Protein AF-A0A8J2KN50-F1 (afdb_monomer)

Structure (mmCIF, N/CA/C/O backbone):
data_AF-A0A8J2KN50-F1
#
_entry.id   AF-A0A8J2KN50-F1
#
loop_
_atom_site.group_PDB
_atom_site.id
_atom_site.type_symbol
_atom_site.label_atom_id
_atom_site.label_alt_id
_atom_site.label_comp_id
_atom_site.label_asym_id
_atom_site.label_entity_id
_atom_site.label_seq_id
_atom_site.pdbx_PDB_ins_code
_atom_site.Cartn_x
_atom_site.Cartn_y
_atom_site.Cartn_z
_atom_site.occupancy
_atom_site.B_iso_or_equiv
_atom_site.auth_seq_id
_atom_site.auth_comp_id
_atom_site.auth_asym_id
_atom_site.auth_atom_id
_atom_site.pdbx_PDB_model_num
ATOM 1 N N . MET A 1 1 ? 14.115 12.300 -10.095 1.00 65.38 1 MET A N 1
ATOM 2 C CA . MET A 1 1 ? 12.754 12.776 -9.766 1.00 65.38 1 MET A CA 1
ATOM 3 C C . MET A 1 1 ? 12.102 11.826 -8.767 1.00 65.38 1 MET A C 1
ATOM 5 O O . MET A 1 1 ? 11.888 12.251 -7.648 1.00 65.38 1 MET A O 1
ATOM 9 N N . TYR A 1 2 ? 11.943 10.537 -9.087 1.00 76.50 2 TYR A N 1
ATOM 10 C CA . TYR A 1 2 ? 11.343 9.537 -8.182 1.00 76.50 2 TYR A CA 1
ATOM 11 C C . TYR A 1 2 ? 12.068 9.330 -6.839 1.00 76.50 2 TYR A C 1
ATOM 13 O O . TYR A 1 2 ? 11.432 9.264 -5.795 1.00 76.50 2 TYR A O 1
ATOM 21 N N . THR A 1 3 ? 13.404 9.323 -6.823 1.00 83.44 3 THR A N 1
ATOM 22 C CA . THR A 1 3 ? 14.177 9.209 -5.568 1.00 83.44 3 THR A CA 1
ATOM 23 C C . THR A 1 3 ? 13.948 10.385 -4.617 1.00 83.44 3 THR A C 1
ATOM 25 O O . THR A 1 3 ? 13.991 10.223 -3.404 1.00 83.44 3 THR A O 1
ATOM 28 N N . GLN A 1 4 ? 13.671 11.572 -5.161 1.00 86.81 4 GLN A N 1
ATOM 29 C CA . GLN A 1 4 ? 13.377 12.762 -4.369 1.00 86.81 4 GLN A CA 1
ATOM 30 C C . GLN A 1 4 ? 11.976 12.692 -3.756 1.00 86.81 4 GLN A C 1
ATOM 32 O O . 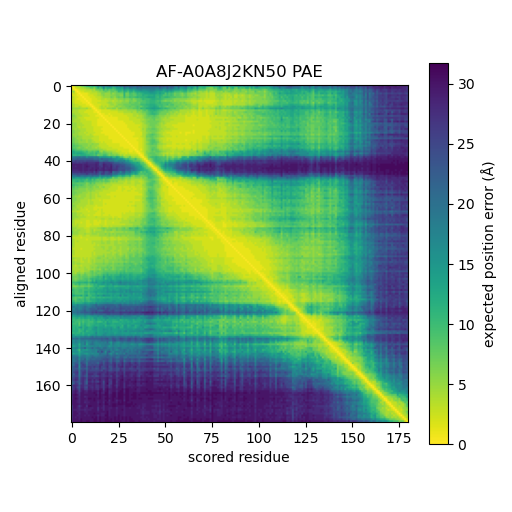GLN A 1 4 ? 11.783 13.157 -2.640 1.00 86.81 4 GLN A O 1
ATOM 37 N N . GLU A 1 5 ? 11.011 12.095 -4.455 1.00 90.12 5 GLU A N 1
ATOM 38 C CA . GLU A 1 5 ? 9.672 11.863 -3.909 1.00 90.12 5 GLU A CA 1
ATOM 39 C C . GLU A 1 5 ? 9.729 10.894 -2.725 1.00 90.12 5 GLU A C 1
ATOM 41 O O . GLU A 1 5 ? 9.177 11.205 -1.674 1.00 90.12 5 GLU A O 1
ATOM 46 N N . MET A 1 6 ? 10.480 9.793 -2.842 1.00 86.81 6 MET A N 1
ATOM 47 C CA . MET A 1 6 ? 10.673 8.838 -1.742 1.00 86.81 6 MET A CA 1
ATOM 48 C C . MET A 1 6 ? 11.309 9.497 -0.508 1.00 86.81 6 MET A C 1
ATOM 50 O O . MET A 1 6 ? 10.799 9.355 0.599 1.00 86.81 6 MET A O 1
ATOM 54 N N . LEU A 1 7 ? 12.369 10.292 -0.704 1.00 89.62 7 LEU A N 1
ATOM 55 C CA . LEU A 1 7 ? 13.009 11.042 0.383 1.00 89.62 7 LEU A CA 1
ATOM 56 C C . LEU A 1 7 ? 12.069 12.068 1.023 1.00 89.62 7 LEU A C 1
ATOM 58 O O . LEU A 1 7 ? 12.140 12.296 2.225 1.00 89.62 7 LEU A O 1
ATOM 62 N N . ASN A 1 8 ? 11.185 12.694 0.244 1.00 91.56 8 ASN A N 1
ATOM 63 C CA . ASN A 1 8 ? 10.210 13.636 0.789 1.00 91.56 8 ASN A CA 1
ATOM 64 C C . ASN A 1 8 ? 9.170 12.936 1.677 1.00 91.56 8 ASN A C 1
ATOM 66 O O . ASN A 1 8 ? 8.764 13.526 2.677 1.00 91.56 8 ASN A O 1
ATOM 70 N N . TYR A 1 9 ? 8.752 11.713 1.329 1.00 89.69 9 TYR A N 1
ATOM 71 C CA . TYR A 1 9 ? 7.831 10.918 2.149 1.00 89.69 9 TYR A CA 1
ATOM 72 C C . TYR A 1 9 ? 8.467 10.463 3.468 1.00 89.69 9 TYR A C 1
ATOM 74 O O . TYR A 1 9 ? 7.802 10.526 4.495 1.00 89.69 9 TYR A O 1
ATOM 82 N N . ASP A 1 10 ? 9.748 10.090 3.457 1.00 91.06 10 ASP A N 1
ATOM 83 C CA . ASP A 1 10 ? 10.496 9.744 4.676 1.00 91.06 10 ASP A CA 1
ATOM 84 C C . ASP A 1 10 ? 10.787 10.981 5.554 1.00 91.06 10 ASP A C 1
ATOM 86 O O . ASP A 1 10 ? 10.659 10.962 6.780 1.00 91.06 10 ASP A O 1
ATOM 90 N N . TRP A 1 11 ? 11.118 12.113 4.920 1.00 92.44 11 TRP A N 1
ATOM 91 C CA . TRP A 1 11 ? 11.441 13.361 5.614 1.00 92.44 11 TRP A CA 1
ATOM 92 C C . TRP A 1 11 ? 10.217 14.040 6.245 1.00 92.44 11 TRP A C 1
ATOM 94 O O . TRP A 1 11 ? 10.298 14.563 7.360 1.00 92.44 11 TRP A O 1
ATOM 104 N N . VAL A 1 12 ? 9.081 14.074 5.538 1.00 92.12 12 VAL A N 1
ATOM 105 C CA . VAL A 1 12 ? 7.838 14.702 6.013 1.00 92.12 12 VAL A CA 1
ATOM 106 C C . VAL A 1 12 ? 6.800 13.633 6.324 1.00 92.12 12 VAL A C 1
ATOM 108 O O . VAL A 1 12 ? 5.897 13.358 5.537 1.00 92.12 12 VAL A O 1
ATOM 111 N N . ASN A 1 13 ? 6.902 13.084 7.530 1.00 88.31 13 ASN A N 1
ATOM 112 C CA . ASN A 1 13 ? 5.923 12.141 8.058 1.00 88.31 13 ASN A CA 1
ATOM 113 C C . ASN A 1 13 ? 4.580 12.810 8.391 1.00 88.31 13 ASN A C 1
ATOM 115 O O . ASN A 1 13 ? 4.483 14.028 8.590 1.00 88.31 13 ASN A O 1
ATOM 119 N N . VAL A 1 14 ? 3.536 11.985 8.523 1.00 91.69 14 VAL A N 1
ATOM 120 C CA . VAL A 1 14 ? 2.234 12.420 9.045 1.00 91.69 14 VAL A CA 1
ATOM 121 C C . VAL A 1 14 ? 2.446 13.109 10.402 1.00 91.69 14 VAL A C 1
ATOM 123 O O . VAL A 1 14 ? 3.105 12.536 11.274 1.00 91.69 14 VAL A O 1
ATOM 126 N N . PRO A 1 15 ? 1.895 14.321 10.624 1.00 95.00 15 PRO A N 1
ATOM 127 C CA . PRO A 1 15 ? 2.062 15.020 11.889 1.00 95.00 15 PRO A CA 1
ATOM 128 C C . PRO A 1 15 ? 1.667 14.141 13.076 1.00 95.00 15 PRO A C 1
ATOM 130 O O . PRO A 1 15 ? 0.549 13.630 13.133 1.00 95.00 15 PRO A O 1
ATOM 133 N N . LEU A 1 16 ? 2.563 14.025 14.058 1.00 93.62 16 LEU A N 1
ATOM 134 C CA . LEU A 1 16 ? 2.387 13.147 15.220 1.00 93.62 16 LEU A CA 1
ATOM 135 C C . LEU A 1 16 ? 1.074 13.407 15.975 1.00 93.62 16 LEU A C 1
ATOM 137 O O . LEU A 1 16 ? 0.437 12.490 16.479 1.00 93.62 16 LEU A O 1
ATOM 141 N N . VAL A 1 17 ? 0.629 14.662 16.024 1.00 97.00 17 VAL A N 1
ATOM 142 C CA . VAL A 1 17 ? -0.642 15.016 16.666 1.00 97.00 17 VAL A CA 1
ATOM 143 C C . VAL A 1 17 ? -1.844 14.343 15.993 1.00 97.00 17 VAL A C 1
ATOM 145 O O . VAL A 1 17 ? -2.808 14.005 16.671 1.00 97.00 17 VAL A O 1
ATOM 148 N N . TYR A 1 18 ? -1.808 14.096 14.681 1.00 96.00 18 TYR A N 1
ATOM 149 C CA . TYR A 1 18 ? -2.913 13.444 13.975 1.00 96.00 18 TYR A CA 1
ATOM 150 C C . TYR A 1 18 ? -3.014 11.965 14.331 1.00 96.00 18 TYR A C 1
ATOM 152 O O . TYR A 1 18 ? -4.102 11.497 14.665 1.00 96.00 18 TYR A O 1
ATOM 160 N N . THR A 1 19 ? -1.893 11.244 14.355 1.00 95.06 19 THR A N 1
ATOM 161 C CA . THR A 1 19 ? -1.885 9.834 14.773 1.00 95.06 19 THR A CA 1
ATOM 162 C C . THR A 1 19 ? -2.265 9.695 16.250 1.00 95.06 19 THR A C 1
ATOM 164 O O . THR A 1 19 ? -3.031 8.804 16.620 1.00 95.06 19 THR A O 1
ATOM 167 N N . GLN A 1 20 ? -1.841 10.635 17.099 1.00 96.56 20 GLN A N 1
ATOM 168 C CA . GLN A 1 20 ? -2.225 10.675 18.513 1.00 96.56 20 GLN A CA 1
ATOM 169 C C . GLN A 1 20 ? -3.719 10.942 18.729 1.00 96.56 20 GLN A C 1
ATOM 171 O O . GLN A 1 20 ? -4.350 10.272 19.542 1.00 96.56 20 GLN A O 1
ATOM 176 N N . VAL A 1 21 ? -4.312 11.903 18.014 1.00 97.31 21 VAL A N 1
ATOM 177 C CA . VAL A 1 21 ? -5.741 12.225 18.170 1.00 97.31 21 VAL A CA 1
ATOM 178 C C . VAL A 1 21 ? -6.612 11.046 17.746 1.00 97.31 21 VAL A C 1
ATOM 180 O O . VAL A 1 21 ? -7.573 10.715 18.441 1.00 97.31 21 VAL A O 1
ATOM 183 N N . VAL A 1 22 ? -6.264 10.386 16.640 1.00 96.31 22 VAL A N 1
ATOM 184 C CA . VAL A 1 22 ? -7.023 9.235 16.135 1.00 96.31 22 VAL A CA 1
ATOM 185 C C . VAL A 1 22 ? -6.911 8.043 17.088 1.00 96.31 22 VAL A C 1
ATOM 187 O O . VAL A 1 22 ? -7.935 7.463 17.453 1.00 96.31 22 VAL A O 1
ATOM 190 N N . THR A 1 23 ? -5.704 7.714 17.558 1.00 95.81 23 THR A N 1
ATOM 191 C CA . THR A 1 23 ? -5.513 6.624 18.532 1.00 95.81 23 THR A CA 1
ATOM 192 C C . THR A 1 23 ? -6.251 6.916 19.837 1.00 95.81 23 THR A C 1
ATOM 194 O O . THR A 1 23 ? -7.023 6.079 20.302 1.00 95.81 23 THR A O 1
ATOM 197 N N . LEU A 1 24 ? -6.129 8.127 20.387 1.00 96.94 24 LEU A N 1
ATOM 198 C CA . LEU A 1 24 ? -6.849 8.520 21.599 1.00 96.94 24 LEU A CA 1
ATOM 199 C C . LEU A 1 24 ? -8.371 8.392 21.425 1.00 96.94 24 LEU A C 1
ATOM 201 O O . LEU A 1 24 ? -9.039 7.868 22.313 1.00 96.94 24 LEU A O 1
ATOM 205 N N . ALA A 1 25 ? -8.925 8.837 20.295 1.00 97.06 25 ALA A N 1
ATOM 206 C CA . ALA A 1 25 ? -10.362 8.765 20.037 1.00 97.06 25 ALA A CA 1
ATOM 207 C C . ALA A 1 25 ? -10.879 7.317 20.033 1.00 97.06 25 ALA A C 1
ATOM 209 O O . ALA A 1 25 ? -11.869 7.018 20.706 1.00 97.06 25 ALA A O 1
ATOM 210 N N . VAL A 1 26 ? -10.185 6.410 19.335 1.00 96.44 26 VAL A N 1
ATOM 211 C CA . VAL A 1 26 ? -10.545 4.983 19.293 1.00 96.44 26 VAL A CA 1
ATOM 212 C C . VAL A 1 26 ? -10.427 4.360 20.687 1.00 96.44 26 VAL A C 1
ATOM 214 O O . VAL A 1 26 ? -11.346 3.684 21.149 1.00 96.44 26 VAL A O 1
ATOM 217 N N . TYR A 1 27 ? -9.345 4.644 21.412 1.00 96.19 27 TYR A N 1
ATOM 218 C CA . TYR A 1 27 ? -9.106 4.066 22.737 1.00 96.19 27 TYR A CA 1
ATOM 219 C C . TYR A 1 27 ? -10.122 4.565 23.770 1.00 96.19 27 TYR A C 1
ATOM 221 O O . TYR A 1 27 ? -10.643 3.769 24.551 1.00 96.19 27 TYR A O 1
ATOM 229 N N . MET A 1 28 ? -10.460 5.856 23.756 1.00 96.62 28 MET A N 1
ATOM 230 C CA . MET A 1 28 ? -11.469 6.430 24.652 1.00 96.62 28 MET A CA 1
ATOM 231 C C . MET A 1 28 ? -12.876 5.913 24.339 1.00 96.62 28 MET A C 1
ATOM 233 O O . MET A 1 28 ? -13.642 5.646 25.270 1.00 96.62 28 MET A O 1
ATOM 237 N N . TYR A 1 29 ? -13.208 5.710 23.058 1.00 95.31 29 TYR A N 1
ATOM 238 C CA . TYR A 1 29 ? -14.460 5.060 22.665 1.00 95.31 29 TYR A CA 1
ATOM 239 C C . TYR A 1 29 ? -14.566 3.674 23.307 1.00 95.31 29 TYR A C 1
ATOM 241 O O . TYR A 1 29 ? -15.532 3.402 24.023 1.00 95.31 29 TYR A O 1
ATOM 249 N N . PHE A 1 30 ? -13.544 2.831 23.150 1.00 94.81 30 PHE A N 1
ATOM 250 C CA . PHE A 1 30 ? -13.571 1.480 23.709 1.00 94.81 30 PHE A CA 1
ATOM 251 C C . PHE A 1 30 ? -13.457 1.433 25.230 1.00 94.81 30 PHE A C 1
ATOM 253 O O . PHE A 1 30 ? -14.096 0.582 25.843 1.00 94.81 30 PHE A O 1
ATOM 260 N N . LEU A 1 31 ? -12.746 2.373 25.857 1.00 94.25 31 LEU A N 1
ATOM 261 C CA . LEU A 1 31 ? -12.741 2.522 27.313 1.00 94.25 31 LEU A CA 1
ATOM 262 C C . LEU A 1 31 ? -14.160 2.782 27.841 1.00 94.25 31 LEU A C 1
ATOM 264 O O . LEU A 1 31 ? -14.596 2.146 28.799 1.00 94.25 31 LEU A O 1
ATOM 268 N N . SER A 1 32 ? -14.899 3.684 27.188 1.00 93.25 32 SER A N 1
ATOM 269 C CA . SER A 1 32 ? -16.288 3.972 27.553 1.00 93.25 32 SER A CA 1
ATOM 270 C C . SER A 1 32 ? -17.224 2.795 27.255 1.00 93.25 32 SER A C 1
ATOM 272 O O . SER A 1 32 ? -18.085 2.474 28.073 1.00 93.25 32 SER A O 1
ATOM 274 N N . ALA A 1 33 ? -17.022 2.099 26.131 1.00 90.38 33 ALA A N 1
ATOM 275 C CA . ALA A 1 33 ? -17.821 0.944 25.737 1.00 90.38 33 ALA A CA 1
ATOM 276 C C . ALA A 1 33 ? -17.611 -0.254 26.675 1.00 90.38 33 ALA A C 1
ATOM 278 O O . ALA A 1 33 ? -18.570 -0.963 26.967 1.00 90.38 33 ALA A O 1
ATOM 279 N N . LEU A 1 34 ? -16.394 -0.451 27.190 1.00 89.25 34 LEU A N 1
ATOM 280 C CA . LEU A 1 34 ? -16.067 -1.531 28.123 1.00 89.25 34 LEU A CA 1
ATOM 281 C C . LEU A 1 34 ? -16.856 -1.410 29.434 1.00 89.25 34 LEU A C 1
ATOM 283 O O . LEU A 1 34 ? -17.289 -2.420 29.980 1.00 89.25 34 LEU A O 1
ATOM 287 N N . ILE A 1 35 ? -17.094 -0.181 29.898 1.00 88.69 35 ILE A N 1
ATOM 288 C CA . ILE A 1 35 ? -17.899 0.094 31.097 1.00 88.69 35 ILE A CA 1
ATOM 289 C C . ILE A 1 35 ? -19.396 0.130 30.750 1.00 88.69 35 ILE A C 1
ATOM 291 O O . ILE A 1 35 ? -20.218 -0.454 31.450 1.00 88.69 35 ILE A O 1
ATOM 295 N N . GLY A 1 36 ? -19.765 0.822 29.669 1.00 85.62 36 GLY A N 1
ATOM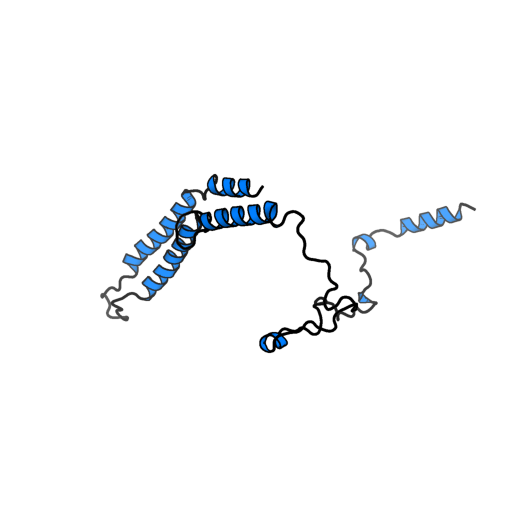 296 C CA . GLY A 1 36 ? -21.160 1.119 29.333 1.00 85.62 36 GLY A CA 1
ATOM 297 C C . GLY A 1 36 ? -21.932 -0.029 28.683 1.00 85.62 36 GLY A C 1
ATOM 298 O O . GLY A 1 36 ? -23.154 -0.070 28.794 1.00 85.62 36 GLY A O 1
ATOM 299 N N . LYS A 1 37 ? -21.245 -0.964 28.016 1.00 83.56 37 LYS A N 1
ATOM 300 C CA . LYS A 1 37 ? -21.867 -2.126 27.353 1.00 83.56 37 LYS A CA 1
ATOM 301 C C . LYS A 1 37 ? -21.794 -3.402 28.195 1.00 83.56 37 LYS A C 1
ATOM 303 O O . LYS A 1 37 ? -22.034 -4.490 27.676 1.00 83.56 37 LYS A O 1
ATOM 308 N N . GLN A 1 38 ? -21.470 -3.285 29.484 1.00 81.50 38 GLN A N 1
ATOM 309 C CA . GLN A 1 38 ? -21.549 -4.411 30.406 1.00 81.50 38 GLN A CA 1
ATOM 310 C C . GLN A 1 38 ? -23.020 -4.766 30.667 1.00 81.50 38 GLN A C 1
ATOM 312 O O . GLN A 1 38 ? -23.801 -3.937 31.136 1.00 81.50 38 GLN A O 1
ATOM 317 N N . LEU A 1 39 ? -23.394 -6.017 30.387 1.00 68.88 39 LEU A N 1
ATOM 318 C CA . LEU A 1 39 ? -24.720 -6.542 30.707 1.00 68.88 39 LEU A CA 1
ATOM 319 C C . LEU A 1 39 ? -24.873 -6.582 32.233 1.00 68.88 39 LEU A C 1
ATOM 321 O O . LEU A 1 39 ? -24.165 -7.305 32.933 1.00 68.88 39 LEU A O 1
ATOM 325 N N . THR A 1 40 ? -25.746 -5.731 32.767 1.00 66.50 40 THR A N 1
ATOM 326 C CA . THR A 1 40 ? -26.012 -5.640 34.205 1.00 66.50 40 THR A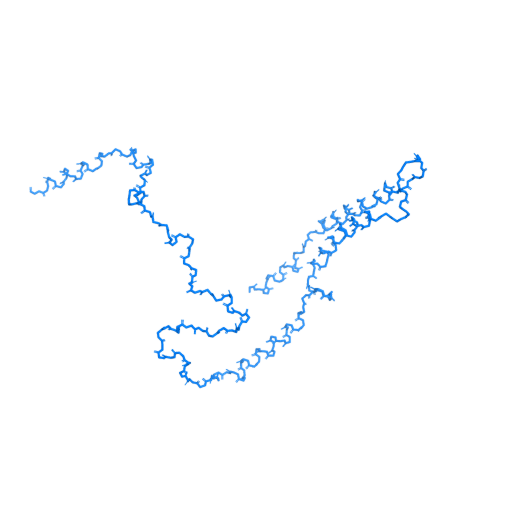 CA 1
ATOM 327 C C . THR A 1 40 ? -27.261 -6.445 34.547 1.00 66.50 40 THR A C 1
ATOM 329 O O . THR A 1 40 ? -28.318 -6.254 33.960 1.00 66.50 40 THR A O 1
ATOM 332 N N . LEU A 1 41 ? -27.163 -7.314 35.558 1.00 61.09 41 LEU A N 1
ATOM 333 C CA . LEU A 1 41 ? -28.250 -8.196 36.023 1.00 61.09 41 LEU A CA 1
ATOM 334 C C . LEU A 1 41 ? -29.423 -7.450 36.701 1.00 61.09 41 LEU A C 1
ATOM 336 O O . LEU A 1 41 ? -30.350 -8.068 37.230 1.00 61.09 41 LEU A O 1
ATOM 340 N N . VAL A 1 42 ? -29.392 -6.117 36.728 1.00 60.28 42 VAL A N 1
ATOM 341 C CA . VAL A 1 42 ? -30.357 -5.283 37.448 1.00 60.28 42 VAL A CA 1
ATOM 342 C C . VAL A 1 42 ? -31.517 -4.945 36.516 1.00 60.28 42 VAL A C 1
ATOM 344 O O . VAL A 1 42 ? -31.523 -3.899 35.877 1.00 60.28 42 VAL A O 1
ATOM 347 N N . GLY A 1 43 ? -32.521 -5.824 36.451 1.00 60.28 43 GLY A N 1
ATOM 348 C CA . GLY A 1 43 ? -33.817 -5.442 35.872 1.00 60.28 43 GLY A CA 1
ATOM 349 C C . GLY A 1 43 ? -34.588 -6.479 35.065 1.00 60.28 43 GLY A C 1
ATOM 350 O O . GLY A 1 43 ? -35.587 -6.104 34.461 1.00 60.28 43 GLY A O 1
ATOM 351 N N . GLY A 1 44 ? -34.194 -7.758 35.057 1.00 56.06 44 GLY A N 1
ATOM 352 C CA . GLY A 1 44 ? -35.062 -8.866 34.620 1.00 56.06 44 GLY A CA 1
ATOM 353 C C . GLY A 1 44 ? -35.601 -8.794 33.184 1.00 56.06 44 GLY A C 1
ATOM 354 O O . GLY A 1 44 ? -36.555 -9.502 32.859 1.00 56.06 44 GLY A O 1
ATOM 355 N N . LYS A 1 45 ? -35.024 -7.957 32.322 1.00 57.84 45 LYS A N 1
ATOM 356 C CA . LYS A 1 45 ? -35.364 -7.889 30.906 1.00 57.84 45 LYS A CA 1
ATOM 357 C C . LYS A 1 45 ? -34.095 -7.826 30.076 1.00 57.84 45 LYS A C 1
ATOM 359 O O . LYS A 1 45 ? -33.257 -6.961 30.286 1.00 57.84 45 LYS A O 1
ATOM 364 N N . GLU A 1 46 ? -34.093 -8.724 29.098 1.00 57.59 46 GLU A N 1
ATOM 365 C CA . GLU A 1 46 ? -33.203 -8.834 27.946 1.00 57.59 46 GLU A CA 1
ATOM 366 C C . GLU A 1 46 ? -32.013 -9.785 28.103 1.00 57.59 46 GLU A C 1
ATOM 368 O O . GLU A 1 46 ? -31.475 -10.015 29.179 1.00 57.59 46 GLU A O 1
ATOM 373 N N . VAL A 1 47 ? -31.750 -10.468 26.990 1.00 5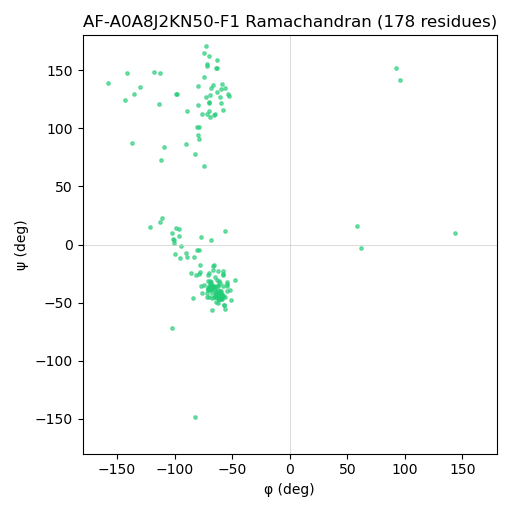9.69 47 VAL A N 1
ATOM 374 C CA . VAL A 1 47 ? -30.947 -11.680 26.852 1.00 59.69 47 VAL A CA 1
ATOM 375 C C . VAL A 1 47 ? -29.528 -11.439 27.360 1.00 59.69 47 VAL A C 1
ATOM 377 O O . VAL A 1 47 ? -28.788 -10.643 26.787 1.00 59.69 47 VAL A O 1
ATOM 380 N N . ASP A 1 48 ? -29.146 -12.150 28.419 1.00 62.56 48 ASP A N 1
ATOM 381 C CA . ASP A 1 48 ? -27.799 -12.083 28.979 1.00 62.56 48 ASP A CA 1
ATOM 382 C C . ASP A 1 48 ? -26.842 -12.923 28.121 1.00 62.56 48 ASP A C 1
ATOM 384 O O . ASP A 1 48 ? -26.704 -14.140 28.281 1.00 62.56 48 ASP A O 1
ATOM 388 N N . PHE A 1 49 ? -26.229 -12.282 27.127 1.00 66.25 49 PHE A N 1
ATOM 389 C CA . PHE A 1 49 ? -25.140 -12.882 26.372 1.00 66.25 49 PHE A CA 1
ATOM 390 C C . PHE A 1 49 ? -23.856 -12.788 27.193 1.00 66.25 49 PHE A C 1
ATOM 392 O O . PHE A 1 49 ? -23.185 -11.762 27.179 1.00 66.25 49 PHE A O 1
ATOM 399 N N . TYR A 1 50 ? -23.458 -13.893 27.831 1.00 75.81 50 TYR A N 1
ATOM 400 C CA . TYR A 1 50 ? -22.176 -13.993 28.547 1.00 75.81 50 TYR A CA 1
ATOM 401 C C . TYR A 1 50 ? -20.981 -13.461 27.725 1.00 75.81 50 TYR A C 1
ATOM 403 O O . TYR A 1 50 ? -20.029 -12.918 28.279 1.00 75.81 50 TYR A O 1
ATOM 411 N N . PHE A 1 51 ? -21.051 -13.580 26.393 1.00 81.31 51 PHE A N 1
ATOM 412 C CA . PHE A 1 51 ? -20.090 -13.009 25.457 1.00 81.31 51 PHE A CA 1
ATOM 413 C C . PHE A 1 51 ? -20.723 -11.892 24.596 1.00 81.31 51 PHE A C 1
ATOM 415 O O . PHE A 1 51 ? -21.664 -12.167 23.845 1.00 81.31 51 PHE A O 1
ATOM 422 N N . PRO A 1 52 ? -20.207 -10.646 24.629 1.00 85.31 52 PRO A N 1
ATOM 423 C CA . PRO A 1 52 ? -20.804 -9.513 23.921 1.00 85.31 52 PRO A CA 1
ATOM 424 C C . PRO A 1 52 ? -20.401 -9.478 22.434 1.00 85.31 52 PRO A C 1
ATOM 426 O O . PRO A 1 52 ? -19.558 -8.680 22.021 1.00 85.31 52 PRO A O 1
ATOM 429 N N . ILE A 1 53 ? -21.027 -10.329 21.611 1.00 87.12 53 ILE A N 1
ATOM 430 C CA . ILE A 1 53 ? -20.694 -10.518 20.181 1.00 87.12 53 ILE A CA 1
ATOM 431 C C . ILE A 1 53 ? -20.636 -9.188 19.408 1.00 87.12 53 ILE A C 1
ATOM 433 O O . ILE A 1 53 ? -19.669 -8.931 18.696 1.00 87.12 53 ILE A O 1
ATOM 437 N N . PHE A 1 54 ? -21.639 -8.318 19.561 1.00 87.06 54 PHE A N 1
ATOM 438 C CA . PHE A 1 54 ? -21.704 -7.053 18.818 1.00 87.06 54 PHE A CA 1
ATOM 439 C C . PHE A 1 54 ? -20.607 -6.061 19.222 1.00 87.06 54 PHE A C 1
ATOM 441 O O . PHE A 1 54 ? -20.037 -5.405 18.356 1.00 87.06 54 PHE A O 1
ATOM 448 N N . THR A 1 55 ? -20.243 -6.001 20.506 1.00 88.81 55 THR A N 1
ATOM 449 C CA . THR A 1 55 ? -19.134 -5.157 20.979 1.00 88.81 55 THR A CA 1
ATOM 450 C C . THR A 1 55 ? -17.795 -5.636 20.416 1.00 88.81 55 THR A C 1
ATOM 452 O O . THR A 1 55 ? -16.959 -4.813 20.052 1.00 88.81 55 THR A O 1
ATOM 455 N N . PHE A 1 56 ? -17.599 -6.952 20.283 1.00 90.88 56 PHE A N 1
ATOM 456 C CA . PHE A 1 56 ? -16.410 -7.507 19.628 1.00 90.88 56 PHE A CA 1
ATOM 457 C C . PHE A 1 56 ? -16.390 -7.246 18.118 1.00 90.88 56 PHE A C 1
ATOM 459 O O . PHE A 1 56 ? -15.334 -6.932 17.578 1.00 90.88 56 PHE A O 1
ATOM 466 N N . LEU A 1 57 ? -17.530 -7.321 17.426 1.00 93.81 57 LEU A N 1
ATOM 467 C CA . LEU A 1 57 ? -17.598 -6.960 16.004 1.00 93.81 57 LEU A CA 1
ATOM 468 C C . LEU A 1 57 ? -17.265 -5.480 15.778 1.00 93.81 57 LEU A C 1
ATOM 470 O O . LEU A 1 57 ? -16.479 -5.159 14.889 1.00 93.81 57 LEU A O 1
ATOM 474 N N . GLU A 1 58 ? -17.806 -4.584 16.608 1.00 93.06 58 GLU A N 1
ATOM 475 C CA . GLU A 1 58 ? -17.429 -3.167 16.586 1.00 93.06 58 GLU A CA 1
ATOM 476 C C . GLU A 1 58 ? -15.939 -2.970 16.886 1.00 93.06 58 GLU A C 1
ATOM 478 O O . GLU A 1 58 ? -15.289 -2.155 16.232 1.00 93.06 58 GLU A O 1
ATOM 483 N N . PHE A 1 59 ? -15.388 -3.727 17.842 1.00 94.62 59 PHE A N 1
ATOM 484 C CA . PHE A 1 59 ? -13.957 -3.732 18.135 1.00 94.62 59 PHE A CA 1
ATOM 485 C C . PHE A 1 59 ? -13.141 -4.076 16.895 1.00 94.62 59 PHE A C 1
ATOM 487 O O . PHE A 1 59 ? -12.327 -3.259 16.476 1.00 94.62 59 PHE A O 1
ATOM 494 N N . PHE A 1 60 ? -13.403 -5.214 16.252 1.00 95.56 60 PHE A N 1
ATOM 495 C CA . PHE A 1 60 ? -12.681 -5.596 15.039 1.00 95.56 60 PHE A CA 1
ATOM 496 C C . PHE A 1 60 ? -12.815 -4.562 13.922 1.00 95.56 60 PHE A C 1
ATOM 498 O O . PHE A 1 60 ? -11.842 -4.317 13.218 1.00 95.56 60 PHE A O 1
ATOM 505 N N . PHE A 1 61 ? -13.971 -3.914 13.781 1.00 95.25 61 PHE A N 1
ATOM 506 C CA . PHE A 1 61 ? -14.153 -2.880 12.769 1.00 95.25 61 PHE A CA 1
ATOM 507 C C . PHE A 1 61 ? -13.309 -1.627 13.051 1.00 95.25 61 PHE A C 1
ATOM 509 O O . PHE A 1 61 ? -12.495 -1.233 12.219 1.00 95.25 61 PHE A O 1
ATOM 516 N N . TYR A 1 62 ? -13.457 -1.006 14.225 1.00 95.75 62 TYR A N 1
ATOM 517 C CA . TYR A 1 62 ? -12.771 0.256 14.522 1.00 95.75 62 TYR A CA 1
ATOM 518 C C . TYR A 1 62 ? -11.281 0.072 14.834 1.00 95.75 62 TYR A C 1
ATOM 520 O O . TYR A 1 62 ? -10.466 0.860 14.355 1.00 95.75 62 TYR A O 1
ATOM 528 N N . PHE A 1 63 ? -10.901 -0.958 15.600 1.00 95.06 63 PHE A N 1
ATOM 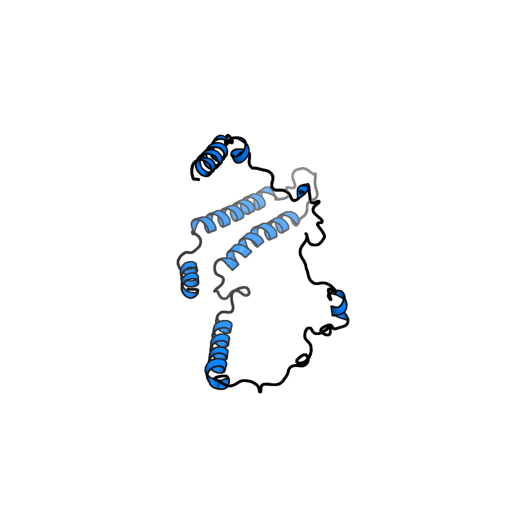529 C CA . PHE A 1 63 ? -9.483 -1.268 15.818 1.00 95.06 63 PHE A CA 1
ATOM 530 C C . PHE A 1 63 ? -8.830 -1.830 14.560 1.00 95.06 63 PHE A C 1
ATOM 532 O O . PHE A 1 63 ? -7.683 -1.491 14.291 1.00 95.06 63 PHE A O 1
ATOM 539 N N . GLY A 1 64 ? -9.540 -2.640 13.770 1.00 95.75 64 GLY A N 1
ATOM 540 C CA . GLY A 1 64 ? -9.027 -3.122 12.488 1.00 95.75 64 GLY A CA 1
ATOM 541 C C . GLY A 1 64 ? -8.745 -1.966 11.535 1.00 95.75 64 GLY A C 1
ATOM 542 O O . GLY A 1 64 ? -7.662 -1.896 10.965 1.00 95.75 64 GLY A O 1
ATOM 543 N N . TRP A 1 65 ? -9.657 -0.996 11.432 1.00 95.94 65 TRP A N 1
ATOM 544 C CA . TRP A 1 65 ? -9.426 0.193 10.610 1.00 95.94 65 TRP A CA 1
ATOM 545 C C . TRP A 1 65 ? -8.250 1.041 11.123 1.00 95.94 65 TRP A C 1
ATOM 547 O O . TRP A 1 65 ? -7.432 1.497 10.325 1.00 95.94 65 TRP A O 1
ATOM 557 N N . LEU A 1 66 ? -8.101 1.195 12.445 1.00 96.44 66 LEU A N 1
ATOM 558 C CA . LEU A 1 66 ? -6.919 1.839 13.026 1.00 96.44 66 LEU A CA 1
ATOM 559 C C . LEU A 1 66 ? -5.626 1.099 12.643 1.00 96.44 66 LEU A C 1
ATOM 561 O O . LEU A 1 66 ? -4.649 1.743 12.271 1.00 96.44 66 LEU A O 1
ATOM 565 N N . LYS A 1 67 ? -5.634 -0.239 12.689 1.00 94.19 67 LYS A N 1
ATOM 566 C CA . LYS A 1 67 ? -4.472 -1.067 12.353 1.00 94.19 67 LYS A CA 1
ATOM 567 C C . LYS A 1 67 ? -4.087 -1.005 10.880 1.00 94.19 67 LYS A C 1
ATOM 569 O O . LYS A 1 67 ? -2.903 -0.927 10.595 1.00 94.19 67 LYS A O 1
ATOM 574 N N . VAL A 1 68 ? -5.051 -0.916 9.963 1.00 95.00 68 VAL A N 1
ATOM 575 C CA . VAL A 1 68 ? -4.757 -0.678 8.537 1.00 95.00 68 VAL A CA 1
ATOM 576 C C . VAL A 1 68 ? -3.965 0.619 8.348 1.00 95.00 68 VAL A C 1
ATOM 578 O O . VAL A 1 68 ? -2.991 0.645 7.604 1.00 95.00 68 VAL A O 1
ATOM 581 N N . ALA A 1 69 ? -4.355 1.698 9.033 1.00 93.44 69 ALA A N 1
ATOM 582 C CA . ALA A 1 69 ? -3.623 2.961 8.954 1.00 93.44 69 ALA A CA 1
ATOM 583 C C . ALA A 1 69 ? -2.231 2.884 9.608 1.00 93.44 69 ALA A C 1
ATOM 585 O O . ALA A 1 69 ? -1.320 3.573 9.163 1.00 93.44 69 ALA A O 1
ATOM 586 N N . GLU A 1 70 ? -2.076 2.070 10.654 1.00 92.19 70 GLU A N 1
ATOM 587 C CA . GLU A 1 70 ? -0.801 1.856 11.344 1.00 92.19 70 GLU A CA 1
ATOM 588 C C . GLU A 1 70 ? 0.192 1.078 10.477 1.00 92.19 70 GLU A C 1
ATOM 590 O O . GLU A 1 70 ? 1.325 1.523 10.353 1.00 92.19 70 GLU A O 1
ATOM 595 N N . CYS A 1 71 ? -0.231 -0.004 9.819 1.00 91.31 71 CYS A N 1
ATOM 596 C CA . CYS A 1 71 ? 0.636 -0.766 8.912 1.00 91.31 71 CYS A CA 1
ATOM 597 C C . CYS A 1 71 ? 1.056 0.072 7.693 1.00 91.31 71 CYS A C 1
ATOM 599 O O . CYS A 1 71 ? 2.205 0.063 7.284 1.00 91.31 71 CYS A O 1
ATOM 601 N N . LEU A 1 72 ? 0.151 0.888 7.143 1.00 92.56 72 LEU A N 1
ATOM 602 C CA . LEU A 1 72 ? 0.445 1.694 5.951 1.00 92.56 72 LEU A CA 1
ATOM 603 C C . LEU A 1 72 ? 1.224 2.989 6.232 1.00 92.56 72 LEU A C 1
ATOM 605 O O . LEU A 1 72 ? 1.551 3.711 5.288 1.00 92.56 72 LEU A O 1
ATOM 609 N N . ILE A 1 73 ? 1.487 3.335 7.499 1.00 92.38 73 ILE A N 1
ATOM 610 C CA . ILE A 1 73 ? 2.181 4.591 7.821 1.00 92.38 73 ILE A CA 1
ATOM 611 C C . ILE A 1 73 ? 3.647 4.566 7.381 1.00 92.38 73 ILE A C 1
ATOM 613 O O . ILE A 1 73 ? 4.189 5.611 7.028 1.00 92.38 73 ILE A O 1
ATOM 617 N N . ASN A 1 74 ? 4.265 3.384 7.392 1.00 92.50 74 ASN A N 1
ATOM 618 C CA . ASN A 1 74 ? 5.628 3.160 6.940 1.00 92.50 74 ASN A CA 1
ATOM 619 C C . ASN A 1 74 ? 5.688 1.873 6.099 1.00 92.50 74 ASN A C 1
ATOM 621 O O . ASN A 1 74 ? 6.003 0.827 6.650 1.00 92.50 74 ASN A O 1
ATOM 625 N N . PRO A 1 75 ? 5.441 1.953 4.781 1.00 93.56 75 PRO A N 1
ATOM 626 C CA . PRO A 1 75 ? 5.381 0.782 3.903 1.00 93.56 75 PRO A CA 1
ATOM 627 C C . PRO A 1 75 ? 6.763 0.208 3.522 1.00 93.56 75 PRO A C 1
ATOM 629 O O . PRO A 1 75 ? 6.861 -0.632 2.630 1.00 93.56 75 PRO A O 1
ATOM 632 N N . TYR A 1 76 ? 7.847 0.730 4.107 1.00 92.12 76 TYR A N 1
ATOM 633 C CA . TYR A 1 76 ? 9.234 0.316 3.853 1.00 92.12 76 TYR A CA 1
ATOM 634 C C . TYR A 1 76 ? 9.849 -0.401 5.068 1.00 92.12 76 TYR A C 1
ATOM 636 O O . TYR A 1 76 ? 11.068 -0.358 5.257 1.00 92.12 76 TYR A O 1
ATOM 644 N N . GLY A 1 77 ? 9.012 -0.956 5.944 1.00 90.88 77 GLY A N 1
ATOM 645 C CA . GLY A 1 77 ? 9.440 -1.731 7.100 1.00 90.88 77 GLY A CA 1
ATOM 646 C C . GLY A 1 77 ? 9.757 -3.189 6.756 1.00 90.88 77 GLY A C 1
ATOM 647 O O . GLY A 1 77 ? 10.260 -3.504 5.679 1.00 90.88 77 GLY A O 1
ATOM 648 N N . GLU A 1 78 ? 9.504 -4.062 7.729 1.00 92.50 78 GLU A N 1
ATOM 649 C CA . GLU A 1 78 ? 9.663 -5.518 7.623 1.00 92.50 78 GLU A CA 1
ATOM 650 C C . GLU A 1 78 ? 8.333 -6.249 7.892 1.00 92.50 78 GLU A C 1
ATOM 652 O O . GLU A 1 78 ? 8.340 -7.450 8.171 1.00 92.50 78 GLU A O 1
ATOM 657 N N . ASP A 1 79 ? 7.198 -5.539 7.874 1.00 91.75 79 ASP A N 1
ATOM 658 C CA . ASP A 1 79 ? 5.888 -6.165 8.048 1.00 91.75 79 ASP A CA 1
ATOM 659 C C . ASP A 1 79 ? 5.518 -6.985 6.795 1.00 91.75 79 ASP A C 1
ATOM 661 O O . ASP A 1 79 ? 5.947 -6.687 5.682 1.00 91.75 79 ASP A O 1
ATOM 665 N N . ASP A 1 80 ? 4.674 -8.010 6.959 1.00 92.38 80 ASP A N 1
ATOM 666 C CA . ASP A 1 80 ? 4.307 -8.945 5.878 1.00 92.38 80 ASP A CA 1
ATOM 667 C C . ASP A 1 80 ? 3.672 -8.262 4.640 1.00 92.38 80 ASP A C 1
ATOM 669 O O . ASP A 1 80 ? 3.720 -8.812 3.540 1.00 92.38 80 ASP A O 1
ATOM 673 N N . ASP A 1 81 ? 3.056 -7.087 4.819 1.00 92.62 81 ASP A N 1
ATOM 674 C CA . ASP A 1 81 ? 2.385 -6.307 3.766 1.00 92.62 81 ASP A CA 1
ATOM 675 C C . ASP A 1 81 ? 3.241 -5.127 3.241 1.00 92.62 81 ASP A C 1
ATOM 677 O O . ASP A 1 81 ? 2.762 -4.337 2.415 1.00 92.62 81 ASP A O 1
ATOM 681 N N . ASP A 1 82 ? 4.487 -4.983 3.708 1.00 94.81 82 ASP A N 1
ATOM 682 C CA . ASP A 1 82 ? 5.410 -3.936 3.260 1.00 94.81 82 ASP A CA 1
ATOM 683 C C . ASP A 1 82 ? 5.981 -4.215 1.861 1.00 94.81 82 ASP A C 1
ATOM 685 O O . ASP A 1 82 ? 5.897 -5.311 1.297 1.00 94.81 82 ASP A O 1
ATOM 689 N N . PHE A 1 83 ? 6.575 -3.189 1.251 1.00 94.50 83 PHE A N 1
ATOM 690 C CA . PHE A 1 83 ? 7.233 -3.358 -0.036 1.00 94.50 83 PHE A CA 1
ATOM 691 C C . PHE A 1 83 ? 8.501 -4.210 0.088 1.00 94.50 83 PHE A C 1
ATOM 693 O O . PHE A 1 83 ? 9.431 -3.875 0.817 1.00 94.50 83 PHE A O 1
ATOM 700 N N . GLU A 1 84 ? 8.598 -5.235 -0.758 1.00 95.88 84 GLU A N 1
ATOM 701 C CA . GLU A 1 84 ? 9.781 -6.092 -0.908 1.00 95.88 84 GLU A CA 1
ATOM 702 C C . GLU A 1 84 ? 10.919 -5.379 -1.663 1.00 95.88 84 GLU A C 1
ATOM 704 O O . GLU A 1 84 ? 11.274 -5.705 -2.803 1.00 95.88 84 GLU A O 1
ATOM 709 N N . VAL A 1 85 ? 11.491 -4.348 -1.036 1.00 94.25 85 VAL A N 1
ATOM 710 C CA . VAL A 1 85 ? 12.515 -3.484 -1.646 1.00 94.25 85 VAL A CA 1
ATOM 711 C C . VAL A 1 85 ? 13.811 -4.249 -1.922 1.00 94.25 85 VAL A C 1
ATOM 713 O O . VAL A 1 85 ? 14.439 -4.018 -2.953 1.00 94.25 85 VAL A O 1
ATOM 716 N N . ASN A 1 86 ? 14.194 -5.191 -1.055 1.00 93.88 86 ASN A N 1
ATOM 717 C CA . ASN A 1 86 ? 15.399 -6.004 -1.253 1.00 93.88 86 ASN A CA 1
ATOM 718 C C . ASN A 1 86 ? 15.303 -6.829 -2.541 1.00 93.88 86 ASN A C 1
ATOM 720 O O . ASN A 1 86 ? 16.207 -6.791 -3.373 1.00 93.88 86 ASN A O 1
ATOM 724 N N . TRP A 1 87 ? 14.161 -7.492 -2.750 1.00 96.00 87 TRP A N 1
ATOM 725 C CA . TRP A 1 87 ? 13.908 -8.238 -3.979 1.00 96.00 87 TRP A CA 1
ATOM 726 C C . TRP A 1 87 ? 13.920 -7.330 -5.212 1.00 96.00 87 TRP A C 1
ATOM 728 O O . TRP A 1 87 ? 14.482 -7.692 -6.247 1.00 96.00 87 TRP A O 1
ATOM 738 N N . LEU A 1 88 ? 13.323 -6.139 -5.106 1.00 96.25 88 LEU A N 1
ATOM 739 C CA . LEU A 1 88 ? 13.293 -5.180 -6.207 1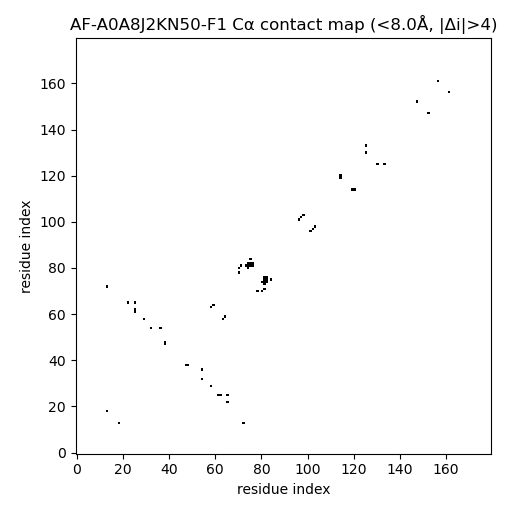.00 96.25 88 LEU A CA 1
ATOM 740 C C . LEU A 1 88 ? 14.705 -4.739 -6.613 1.00 96.25 88 LEU A C 1
ATOM 742 O O . LEU A 1 88 ? 15.002 -4.684 -7.805 1.00 96.25 88 LEU A O 1
ATOM 746 N N . ILE A 1 89 ? 15.569 -4.456 -5.634 1.00 95.88 89 ILE A N 1
ATOM 747 C CA . ILE A 1 89 ? 16.961 -4.059 -5.872 1.00 95.88 89 ILE A CA 1
ATOM 748 C C . ILE A 1 89 ? 17.717 -5.182 -6.583 1.00 95.88 89 ILE A C 1
ATOM 750 O O . ILE A 1 89 ? 18.331 -4.928 -7.620 1.00 95.88 89 ILE A O 1
ATOM 754 N N . ASP A 1 90 ? 17.644 -6.409 -6.066 1.00 97.62 90 ASP A N 1
ATOM 755 C CA . ASP A 1 90 ? 18.348 -7.555 -6.650 1.00 97.62 90 ASP A CA 1
ATOM 756 C C . ASP A 1 90 ? 17.903 -7.800 -8.098 1.00 97.62 90 ASP A C 1
ATOM 758 O O . ASP A 1 90 ? 18.735 -7.903 -9.005 1.00 97.62 90 ASP A O 1
ATOM 762 N N . ARG A 1 91 ? 16.586 -7.788 -8.334 1.00 97.75 91 ARG A N 1
ATOM 763 C CA . ARG A 1 91 ? 15.994 -7.925 -9.669 1.00 97.75 91 ARG A CA 1
ATOM 764 C C . ARG A 1 91 ? 16.474 -6.831 -10.621 1.00 97.75 91 ARG A C 1
ATOM 766 O O . ARG A 1 91 ? 16.811 -7.116 -11.769 1.00 97.75 91 ARG A O 1
ATOM 773 N N . ASP A 1 92 ? 16.455 -5.577 -10.179 1.00 96.62 92 ASP A N 1
ATOM 774 C CA . ASP A 1 92 ? 16.800 -4.440 -11.033 1.00 96.62 92 ASP A CA 1
ATOM 775 C C . ASP A 1 92 ? 18.279 -4.449 -11.410 1.00 96.62 92 ASP A C 1
ATOM 777 O O . ASP A 1 92 ? 18.609 -4.157 -12.561 1.00 96.62 92 ASP A O 1
ATOM 781 N N . PHE A 1 93 ? 19.163 -4.841 -10.488 1.00 96.56 93 PHE A N 1
ATOM 782 C CA . PHE A 1 93 ? 20.575 -5.034 -10.805 1.00 96.56 93 PHE A CA 1
ATOM 783 C C . PHE A 1 93 ? 20.778 -6.164 -11.810 1.00 96.56 93 PHE A C 1
ATOM 785 O O . PHE A 1 93 ? 21.463 -5.956 -12.812 1.00 96.56 93 PHE A O 1
ATOM 792 N N . GLU A 1 94 ? 20.172 -7.329 -11.580 1.00 96.88 94 GLU A N 1
ATOM 793 C CA . GLU A 1 94 ? 20.292 -8.480 -12.479 1.00 96.88 94 GLU A CA 1
ATOM 794 C C . GLU A 1 94 ? 19.830 -8.128 -13.900 1.00 96.88 94 GLU A C 1
ATOM 796 O O . GLU A 1 94 ? 20.584 -8.286 -14.863 1.00 96.88 94 GLU A O 1
ATOM 801 N N . ILE A 1 95 ? 18.628 -7.561 -14.032 1.00 96.94 95 ILE A N 1
ATOM 802 C CA . ILE A 1 95 ? 18.063 -7.187 -15.332 1.00 96.94 95 ILE A CA 1
ATOM 803 C C . ILE A 1 95 ? 18.900 -6.094 -16.003 1.00 96.94 95 ILE A C 1
ATOM 805 O O . ILE A 1 95 ? 19.144 -6.168 -17.208 1.00 96.94 95 ILE A O 1
ATOM 809 N N . ALA A 1 96 ? 19.359 -5.086 -15.256 1.00 97.12 96 ALA A N 1
ATOM 810 C CA . ALA A 1 96 ? 20.194 -4.030 -15.820 1.00 97.12 96 ALA A CA 1
ATOM 811 C C . ALA A 1 96 ? 21.500 -4.587 -16.405 1.00 97.12 96 ALA A C 1
ATOM 813 O O . ALA A 1 96 ? 21.891 -4.177 -17.501 1.00 97.12 96 ALA A O 1
ATOM 814 N N . TYR A 1 97 ? 22.144 -5.539 -15.721 1.00 96.69 97 TYR A N 1
ATOM 815 C CA . TYR A 1 97 ? 23.347 -6.192 -16.240 1.00 96.69 97 TYR A CA 1
ATOM 816 C C . TYR A 1 97 ? 23.058 -7.012 -17.498 1.00 96.69 97 TYR A C 1
ATOM 818 O O . TYR A 1 97 ? 23.771 -6.848 -18.485 1.00 96.69 97 TYR A O 1
ATOM 826 N N . VAL A 1 98 ? 21.986 -7.809 -17.519 1.00 95.88 98 VAL A N 1
ATOM 827 C CA . VAL A 1 98 ? 21.602 -8.589 -18.712 1.00 95.88 98 VAL A CA 1
ATOM 828 C C . VAL A 1 98 ? 21.322 -7.676 -19.911 1.00 95.88 98 VAL A C 1
ATOM 830 O O . VAL A 1 98 ? 21.781 -7.947 -21.020 1.00 95.88 98 VAL A O 1
ATOM 833 N N . ILE A 1 99 ? 20.617 -6.559 -19.702 1.00 95.62 99 ILE A N 1
ATOM 834 C CA . ILE A 1 99 ? 20.289 -5.612 -20.778 1.00 95.62 99 ILE A CA 1
ATOM 835 C C . ILE A 1 99 ? 21.550 -4.962 -21.366 1.00 95.62 99 ILE A C 1
ATOM 837 O O . ILE A 1 99 ? 21.640 -4.775 -22.581 1.00 95.62 99 ILE A O 1
ATOM 841 N N . VAL A 1 100 ? 22.494 -4.559 -20.512 1.00 95.56 100 VAL A N 1
ATOM 842 C CA . VAL A 1 100 ? 23.677 -3.788 -20.927 1.00 95.56 100 VAL A CA 1
ATOM 843 C C . VAL A 1 100 ? 24.828 -4.675 -21.405 1.00 95.56 100 VAL A C 1
ATOM 845 O O . VAL A 1 100 ? 25.648 -4.188 -22.179 1.00 95.56 100 VAL A O 1
ATOM 848 N N . ASP A 1 101 ? 24.900 -5.934 -20.973 1.00 93.75 101 ASP A N 1
ATOM 849 C CA . ASP A 1 101 ? 25.963 -6.870 -21.357 1.00 93.75 101 ASP A CA 1
ATOM 850 C C . ASP A 1 101 ? 25.471 -7.852 -22.429 1.00 93.75 101 ASP A C 1
ATOM 852 O O . ASP A 1 101 ? 25.792 -7.706 -23.607 1.00 93.75 101 ASP A O 1
ATOM 856 N N . GLU A 1 102 ? 24.606 -8.799 -22.052 1.00 92.62 102 GLU A N 1
ATOM 857 C CA . GLU A 1 102 ? 24.171 -9.885 -22.940 1.00 92.62 102 GLU A CA 1
ATOM 858 C C . GLU A 1 102 ? 23.302 -9.402 -24.106 1.00 92.62 102 GLU A C 1
ATOM 860 O O . GLU A 1 102 ? 23.405 -9.922 -25.215 1.00 92.62 102 GLU A O 1
ATOM 865 N N . MET A 1 103 ? 22.436 -8.413 -23.872 1.00 91.94 103 MET A N 1
ATOM 866 C CA . MET A 1 103 ? 21.490 -7.918 -24.880 1.00 91.94 103 MET A CA 1
ATOM 867 C C . MET A 1 103 ? 21.991 -6.674 -25.630 1.00 91.94 103 MET A C 1
ATOM 869 O O . MET A 1 103 ? 21.240 -6.068 -26.402 1.00 91.94 103 MET A O 1
ATOM 873 N N . HIS A 1 104 ? 23.243 -6.250 -25.427 1.00 93.19 104 HIS A N 1
ATOM 874 C CA . HIS A 1 104 ? 23.751 -5.048 -26.082 1.00 93.19 104 HIS A CA 1
ATOM 875 C C . HIS A 1 104 ? 23.932 -5.259 -27.585 1.00 93.19 104 HIS A C 1
ATOM 877 O O . HIS A 1 104 ? 24.786 -6.021 -28.018 1.00 93.19 104 HIS A O 1
ATOM 883 N N . GLN A 1 105 ? 23.150 -4.537 -28.394 1.00 89.94 105 GLN A N 1
ATOM 884 C CA . GLN A 1 105 ? 23.133 -4.636 -29.867 1.00 89.94 105 GLN A CA 1
ATOM 885 C C . GLN A 1 105 ? 22.712 -6.007 -30.424 1.00 89.94 105 GLN A C 1
ATOM 887 O O . GLN A 1 105 ? 22.529 -6.140 -31.637 1.00 89.94 105 GLN A O 1
ATOM 892 N N . GLU A 1 106 ? 22.456 -6.981 -29.559 1.00 90.00 106 GLU A N 1
ATOM 893 C CA . GLU A 1 106 ? 21.840 -8.252 -29.901 1.00 90.00 106 GLU A CA 1
ATOM 894 C C . GLU A 1 106 ? 20.350 -8.046 -30.184 1.00 90.00 106 GLU A C 1
ATOM 896 O O . GLU A 1 106 ? 19.600 -7.452 -29.406 1.00 90.00 106 GLU A O 1
ATOM 901 N N . HIS A 1 107 ? 19.907 -8.522 -31.340 1.00 89.62 107 HIS A N 1
ATOM 902 C CA . HIS A 1 107 ? 18.509 -8.479 -31.742 1.00 89.62 107 HIS A CA 1
ATOM 903 C C . HIS A 1 107 ? 18.154 -9.769 -32.477 1.00 89.62 107 HIS A C 1
ATOM 905 O O . HIS A 1 107 ? 18.998 -10.348 -33.165 1.00 89.62 107 HIS A O 1
ATOM 911 N N . PRO A 1 108 ? 16.904 -10.245 -32.352 1.00 93.50 108 PRO A N 1
ATOM 912 C CA . PRO A 1 108 ? 16.474 -11.420 -33.085 1.00 93.50 108 PRO A CA 1
ATOM 913 C C . PRO A 1 108 ? 16.526 -11.156 -34.593 1.00 93.50 108 PRO A C 1
ATOM 915 O O . PRO A 1 108 ? 16.352 -10.027 -35.060 1.00 93.50 108 PRO A O 1
ATOM 918 N N . ASN A 1 109 ? 16.724 -12.224 -35.366 1.00 92.12 109 ASN A N 1
ATOM 919 C CA . ASN A 1 109 ? 16.713 -12.141 -36.822 1.00 92.12 109 ASN A CA 1
ATOM 920 C C . ASN A 1 109 ? 15.397 -11.538 -37.322 1.00 92.12 109 ASN A C 1
ATOM 922 O O . ASN A 1 109 ? 14.311 -11.945 -36.906 1.00 92.12 109 ASN A O 1
ATOM 926 N N . LEU A 1 110 ? 15.505 -10.607 -38.268 1.00 93.75 110 LEU A 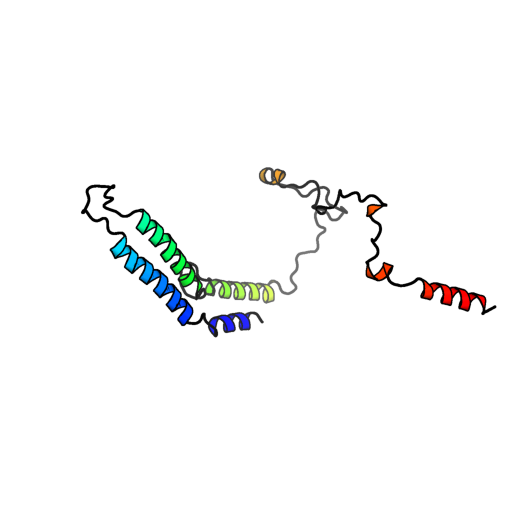N 1
ATOM 927 C CA . LEU A 1 110 ? 14.349 -9.997 -38.909 1.00 93.75 110 LEU A CA 1
ATOM 928 C C . LEU A 1 110 ? 13.658 -11.034 -39.798 1.00 93.75 110 LEU A C 1
ATOM 930 O O . LEU A 1 110 ? 14.174 -11.430 -40.844 1.00 93.75 110 LEU A O 1
ATOM 934 N N . LEU A 1 111 ? 12.480 -11.469 -39.368 1.00 95.06 111 LEU A N 1
ATOM 935 C CA . LEU A 1 111 ? 11.602 -12.368 -40.103 1.00 95.06 111 LEU A CA 1
ATOM 936 C C . LEU A 1 111 ? 10.291 -11.642 -40.396 1.00 95.06 111 LEU A C 1
ATOM 938 O O . LEU A 1 111 ? 9.846 -10.805 -39.612 1.00 95.06 111 LEU A O 1
ATOM 942 N N . LYS A 1 112 ? 9.671 -11.979 -41.528 1.00 93.88 112 LYS A N 1
ATOM 943 C CA . LYS A 1 112 ? 8.291 -11.575 -41.797 1.00 93.88 112 LYS A CA 1
ATOM 944 C C . LYS A 1 112 ? 7.389 -12.219 -40.750 1.00 93.88 112 LYS A C 1
ATOM 946 O O . LYS A 1 112 ? 7.515 -13.418 -40.495 1.00 93.88 112 LYS A O 1
ATOM 951 N N . ASP A 1 113 ? 6.513 -11.433 -40.142 1.00 89.94 113 ASP A N 1
ATOM 952 C CA . ASP A 1 113 ? 5.546 -11.952 -39.186 1.00 89.94 113 ASP A CA 1
ATOM 953 C C . ASP A 1 113 ? 4.430 -12.744 -39.895 1.00 89.94 113 ASP A C 1
ATOM 955 O O . ASP A 1 113 ? 4.326 -12.758 -41.124 1.00 89.94 113 ASP A O 1
ATOM 959 N N . GLN A 1 114 ? 3.594 -13.428 -39.111 1.00 89.00 114 GLN A N 1
ATOM 960 C CA . GLN A 1 114 ? 2.515 -14.282 -39.618 1.00 89.00 114 GLN A CA 1
ATOM 961 C C . GLN A 1 114 ? 1.510 -13.532 -40.512 1.00 89.00 114 GLN A C 1
ATOM 963 O O . GLN A 1 114 ? 0.894 -14.160 -41.370 1.00 89.00 114 GLN A O 1
ATOM 968 N N . TYR A 1 115 ? 1.354 -12.219 -40.333 1.00 89.19 115 TYR A N 1
ATOM 969 C CA . TYR A 1 115 ? 0.365 -11.394 -41.026 1.00 89.19 115 TYR A CA 1
ATOM 970 C C . TYR A 1 115 ? 1.012 -10.393 -41.998 1.00 89.19 115 TYR A C 1
ATOM 972 O O . TYR A 1 115 ? 0.368 -9.433 -42.409 1.00 89.19 115 TYR A O 1
ATOM 980 N N . TRP A 1 116 ? 2.268 -10.621 -42.405 1.00 89.44 116 TRP A N 1
ATOM 981 C CA . TRP A 1 116 ? 3.063 -9.674 -43.200 1.00 89.44 116 TRP A CA 1
ATOM 982 C C . TRP A 1 116 ? 2.402 -9.207 -44.511 1.00 89.44 116 TRP A C 1
ATOM 984 O O . TRP A 1 116 ? 2.584 -8.062 -44.924 1.00 89.44 116 TRP A O 1
ATOM 994 N N . ASP A 1 117 ? 1.662 -10.090 -45.188 1.00 89.56 117 ASP A N 1
ATOM 995 C CA . ASP A 1 117 ? 0.995 -9.790 -46.465 1.00 89.56 117 ASP A CA 1
ATOM 996 C C . ASP A 1 117 ? -0.477 -9.339 -46.284 1.00 89.56 117 ASP A C 1
ATOM 998 O O . ASP A 1 117 ? -1.156 -9.014 -47.262 1.00 89.56 117 ASP A O 1
ATOM 1002 N N . GLU A 1 118 ? -0.983 -9.296 -45.046 1.00 85.75 118 GLU A N 1
ATOM 1003 C CA . GLU A 1 118 ? -2.355 -8.900 -44.715 1.00 85.75 118 GLU A CA 1
ATOM 1004 C C . GLU A 1 118 ? -2.404 -7.431 -44.256 1.00 85.75 118 GLU A C 1
ATOM 1006 O O . GLU A 1 118 ? -1.665 -7.012 -43.372 1.00 85.75 118 GLU A O 1
ATOM 1011 N N . VAL A 1 119 ? -3.302 -6.618 -44.833 1.00 79.12 119 VAL A N 1
ATOM 1012 C CA . VAL A 1 119 ? -3.453 -5.197 -44.432 1.00 79.12 119 VAL A CA 1
ATOM 1013 C C . VAL A 1 119 ? -4.066 -5.079 -43.034 1.00 79.12 119 VAL A C 1
ATOM 1015 O O . VAL A 1 119 ? -3.680 -4.218 -42.249 1.00 79.12 119 VAL A O 1
ATOM 1018 N N . PHE A 1 120 ? -5.024 -5.954 -42.732 1.00 74.25 120 PHE A N 1
ATOM 1019 C CA . PHE A 1 120 ? -5.577 -6.162 -41.402 1.00 74.25 120 PHE A CA 1
ATOM 1020 C C . PHE A 1 120 ? -5.857 -7.656 -41.244 1.00 74.25 120 PHE A C 1
ATOM 1022 O O . PHE A 1 120 ? -6.594 -8.195 -42.077 1.00 74.25 120 PHE A O 1
ATOM 1029 N N . PRO A 1 121 ? -5.312 -8.320 -40.209 1.00 72.94 121 PRO A N 1
ATOM 1030 C CA . PRO A 1 121 ? -5.654 -9.704 -39.943 1.00 72.94 121 PRO A CA 1
ATOM 1031 C C . PRO A 1 121 ? -7.148 -9.802 -39.670 1.00 72.94 121 PRO A C 1
ATOM 1033 O O . PRO A 1 121 ? -7.675 -9.053 -38.844 1.00 72.94 121 PRO A O 1
ATOM 1036 N N . ILE A 1 122 ? -7.827 -10.696 -40.395 1.00 67.94 122 ILE A N 1
ATOM 1037 C CA . ILE A 1 122 ? -9.291 -10.806 -40.350 1.00 67.94 122 ILE A CA 1
ATOM 1038 C C . ILE A 1 122 ? -9.732 -11.033 -38.902 1.00 67.94 122 ILE A C 1
ATOM 1040 O O . ILE A 1 122 ? -10.618 -10.316 -38.447 1.00 67.94 122 ILE A O 1
ATOM 1044 N N . GLU A 1 123 ? -9.061 -11.928 -38.158 1.00 73.56 123 GLU A N 1
ATOM 1045 C CA . GLU A 1 123 ? -9.232 -12.114 -36.709 1.00 73.56 123 GLU A CA 1
ATOM 1046 C C . GLU A 1 123 ? -7.994 -12.782 -36.074 1.00 73.56 123 GLU A C 1
ATOM 1048 O O . GLU A 1 123 ? -7.455 -13.744 -36.622 1.00 73.56 123 GLU A O 1
ATOM 1053 N N . LEU A 1 124 ? -7.570 -12.328 -34.886 1.00 82.69 124 LEU A N 1
ATOM 1054 C CA . LEU A 1 124 ? -6.600 -13.068 -34.068 1.00 82.69 124 LEU A CA 1
ATOM 1055 C C . LEU A 1 124 ? -7.282 -14.284 -33.414 1.00 82.69 124 LEU A C 1
ATOM 1057 O O . LEU A 1 124 ? -8.449 -14.185 -33.022 1.00 82.69 124 LEU A O 1
ATOM 1061 N N . PRO A 1 125 ? -6.587 -15.425 -33.261 1.00 85.31 125 PRO A N 1
ATOM 1062 C CA . PRO A 1 125 ? -7.176 -16.614 -32.660 1.00 85.31 125 PRO A CA 1
ATOM 1063 C C . PRO A 1 125 ? -7.484 -16.398 -31.171 1.00 85.31 125 PRO A C 1
ATOM 1065 O O . PRO A 1 125 ? -6.662 -15.879 -30.417 1.00 85.31 125 PRO A O 1
ATOM 1068 N N . TYR A 1 126 ? -8.657 -16.864 -30.742 1.00 86.44 126 TYR A N 1
ATOM 1069 C CA . TYR A 1 126 ? -9.074 -16.911 -29.340 1.00 86.44 126 TYR A CA 1
ATOM 1070 C C . TYR A 1 126 ? -9.172 -18.363 -28.879 1.00 86.44 126 TYR A C 1
ATOM 1072 O O . TYR A 1 126 ? -9.539 -19.253 -29.648 1.00 86.44 126 TYR A O 1
ATOM 1080 N N . THR A 1 127 ? -8.888 -18.608 -27.603 1.00 92.06 127 THR A N 1
ATOM 1081 C CA . THR A 1 127 ? -9.219 -19.892 -26.975 1.00 92.06 127 THR A CA 1
ATOM 1082 C C . THR A 1 127 ? -10.732 -19.996 -26.764 1.00 92.06 127 THR A C 1
ATOM 1084 O O . THR A 1 127 ? -11.413 -18.982 -26.612 1.00 92.06 127 THR A O 1
ATOM 1087 N N . GLU A 1 128 ? -11.283 -21.210 -26.694 1.00 92.56 128 GLU A N 1
ATOM 1088 C CA . GLU A 1 128 ? -12.733 -21.427 -26.523 1.00 92.56 128 GLU A CA 1
ATOM 1089 C C . GLU A 1 128 ? -13.304 -20.683 -25.298 1.00 92.56 128 GLU A C 1
ATOM 1091 O O . GLU A 1 128 ? -14.347 -20.036 -25.379 1.00 92.56 128 GLU A O 1
ATOM 1096 N N . ALA A 1 129 ? -12.563 -20.666 -24.184 1.00 93.81 129 ALA A N 1
ATOM 1097 C CA . ALA A 1 129 ? -12.946 -19.951 -22.964 1.00 93.81 129 ALA A CA 1
ATOM 1098 C C . ALA A 1 129 ? -13.002 -18.419 -23.133 1.00 93.81 129 ALA A C 1
ATOM 1100 O O . ALA A 1 129 ? -13.750 -17.743 -22.417 1.00 93.81 129 ALA A O 1
ATOM 1101 N N . THR A 1 130 ? -12.212 -17.867 -24.061 1.00 92.88 130 THR A N 1
ATOM 1102 C CA . THR A 1 130 ? -12.112 -16.419 -24.301 1.00 92.88 130 THR A CA 1
ATOM 1103 C C . THR A 1 130 ? -12.934 -15.936 -25.490 1.00 92.88 130 THR A C 1
ATOM 1105 O O . THR A 1 130 ? -13.127 -14.730 -25.631 1.00 92.88 130 THR A O 1
ATOM 1108 N N . ALA A 1 131 ? -13.514 -16.849 -26.275 1.00 88.44 131 ALA A N 1
ATOM 1109 C CA . ALA A 1 131 ? -14.349 -16.525 -27.429 1.00 88.44 131 ALA A CA 1
ATOM 1110 C C . ALA A 1 131 ? -15.519 -15.587 -27.080 1.00 88.44 131 ALA A C 1
ATOM 1112 O O . ALA A 1 131 ? -15.876 -14.721 -27.869 1.00 88.44 131 ALA A O 1
ATOM 1113 N N . LYS A 1 132 ? -16.070 -15.687 -25.863 1.00 89.56 132 LYS A N 1
ATOM 1114 C CA . LYS A 1 132 ? -17.132 -14.792 -25.366 1.00 89.56 132 LYS A CA 1
ATOM 1115 C C . LYS A 1 132 ? -16.697 -13.333 -25.162 1.00 89.56 132 LYS A C 1
ATOM 1117 O O . LYS A 1 132 ? -17.553 -12.458 -25.108 1.00 89.56 132 LYS A O 1
ATOM 1122 N N . TYR A 1 133 ? -15.397 -13.071 -25.003 1.00 86.88 133 TYR A N 1
ATOM 1123 C CA . TYR A 1 133 ? -14.845 -11.716 -24.860 1.00 86.88 133 TYR A CA 1
ATOM 1124 C C . TYR A 1 133 ? -14.466 -11.096 -26.202 1.00 86.88 133 TYR A C 1
ATOM 1126 O O . TYR A 1 133 ? -14.127 -9.912 -26.259 1.00 86.88 133 TYR A O 1
ATOM 1134 N N . LYS A 1 134 ? -14.526 -11.877 -27.283 1.00 83.31 134 LYS A N 1
ATOM 1135 C CA . LYS A 1 134 ? -14.294 -11.382 -28.629 1.00 83.31 134 LYS A CA 1
ATOM 1136 C C . LYS A 1 134 ? -15.391 -10.379 -28.980 1.00 83.31 134 LYS A C 1
ATOM 1138 O O . LYS A 1 134 ? -16.562 -10.726 -29.106 1.00 83.31 134 LYS A O 1
ATOM 1143 N N . HIS A 1 135 ? -14.995 -9.121 -29.116 1.00 75.62 135 HIS A N 1
ATOM 1144 C CA . HIS A 1 135 ? -15.871 -8.070 -29.605 1.00 75.62 135 HIS A CA 1
ATOM 1145 C C . HIS A 1 135 ? -15.736 -8.020 -31.124 1.00 75.62 135 HIS A C 1
ATOM 1147 O O . HIS A 1 135 ? -14.665 -7.715 -31.640 1.00 75.62 135 HIS A O 1
ATOM 1153 N N . ASN A 1 136 ? -16.820 -8.331 -31.838 1.00 68.12 136 ASN A N 1
ATOM 1154 C CA . ASN A 1 136 ? -16.842 -8.280 -33.305 1.00 68.12 136 ASN A CA 1
ATOM 1155 C C . ASN A 1 136 ? -16.699 -6.847 -33.846 1.00 68.12 136 ASN A C 1
ATOM 1157 O O . ASN A 1 136 ? -16.361 -6.655 -35.008 1.00 68.12 136 ASN A O 1
ATOM 1161 N N . GLU A 1 137 ? -16.951 -5.840 -33.007 1.00 74.69 137 GLU A N 1
ATOM 1162 C CA . GLU A 1 137 ? -16.817 -4.429 -33.344 1.00 74.69 137 GLU A CA 1
ATOM 1163 C C . GLU A 1 137 ? -15.986 -3.715 -32.274 1.00 74.69 137 GLU A C 1
ATOM 1165 O O . GLU A 1 137 ? -16.191 -3.916 -31.075 1.00 74.69 137 GLU A O 1
ATOM 1170 N N . GLY A 1 138 ? -15.044 -2.871 -32.704 1.00 77.38 138 GLY A N 1
ATOM 1171 C CA . GLY A 1 138 ? -14.291 -2.009 -31.795 1.00 77.38 138 GLY A CA 1
ATOM 1172 C C . GLY A 1 138 ? -15.197 -1.001 -31.081 1.00 77.38 138 GLY A C 1
ATOM 1173 O O . GLY A 1 138 ? -16.288 -0.675 -31.546 1.00 77.38 138 GLY A O 1
ATOM 1174 N N . PHE A 1 139 ? -14.751 -0.463 -29.944 1.00 85.06 139 PHE A N 1
ATOM 1175 C CA . PHE A 1 139 ? -15.491 0.611 -29.283 1.00 85.06 139 PHE A CA 1
ATOM 1176 C C . PHE A 1 139 ? -15.365 1.909 -30.087 1.00 85.06 139 PHE A C 1
ATOM 1178 O O . PHE A 1 139 ? -14.301 2.514 -30.169 1.00 85.06 139 PHE A O 1
ATOM 1185 N N . PHE A 1 140 ? -16.474 2.353 -30.667 1.00 84.31 140 PHE A N 1
ATOM 1186 C CA . PHE A 1 140 ? -16.521 3.514 -31.557 1.00 84.31 140 PHE A CA 1
ATOM 1187 C C . PHE A 1 140 ? -17.074 4.788 -30.898 1.00 84.31 140 PHE A C 1
ATOM 1189 O O . PHE A 1 140 ? -17.332 5.778 -31.581 1.00 84.31 140 PHE A O 1
ATOM 1196 N N . GLY A 1 141 ? -17.262 4.770 -29.576 1.00 86.56 141 GLY A N 1
ATOM 1197 C CA . GLY A 1 141 ? -17.840 5.875 -28.815 1.00 86.56 141 GLY A CA 1
ATOM 1198 C C . GLY A 1 141 ? -19.357 5.771 -28.644 1.00 86.56 141 GLY A C 1
ATOM 1199 O O . GLY A 1 141 ? -20.074 5.218 -29.477 1.00 86.56 141 GLY A O 1
ATOM 1200 N N . SER A 1 142 ? -19.856 6.342 -27.546 1.00 88.00 142 SER A N 1
ATOM 1201 C CA . SER A 1 142 ? -21.280 6.320 -27.177 1.00 88.00 142 SER A CA 1
ATOM 1202 C C . SER A 1 142 ? -22.183 7.095 -28.146 1.00 88.00 142 SER A C 1
ATOM 1204 O O . SER A 1 142 ? -23.391 6.875 -28.166 1.00 88.00 142 SER A O 1
ATOM 1206 N N . THR A 1 143 ? -21.613 7.976 -28.972 1.00 85.56 143 THR A N 1
ATOM 1207 C CA . THR A 1 143 ? -22.334 8.840 -29.916 1.00 85.56 143 THR A CA 1
ATOM 1208 C C . THR A 1 143 ? -22.301 8.353 -31.367 1.00 85.56 143 THR A C 1
ATOM 1210 O O . THR A 1 143 ? -22.834 9.048 -32.226 1.00 85.56 143 THR A O 1
ATOM 1213 N N . ARG A 1 144 ? -21.732 7.173 -31.676 1.00 81.44 144 ARG A N 1
ATOM 1214 C CA . ARG A 1 144 ? -21.599 6.668 -33.065 1.00 81.44 144 ARG A CA 1
ATOM 1215 C C . ARG A 1 144 ? -22.921 6.674 -33.845 1.00 81.44 144 ARG A C 1
ATOM 1217 O O . ARG A 1 144 ? -22.926 7.018 -35.019 1.00 81.44 144 ARG A O 1
ATOM 1224 N N . ASN A 1 145 ? -24.025 6.320 -33.188 1.00 82.06 145 ASN A N 1
ATOM 1225 C CA . ASN A 1 145 ? -25.351 6.244 -33.812 1.00 82.06 145 ASN A CA 1
ATOM 1226 C C . ASN A 1 145 ? -26.190 7.517 -33.592 1.00 82.06 145 ASN A C 1
ATOM 1228 O O . ASN A 1 145 ? -27.403 7.497 -33.795 1.00 82.06 145 ASN A O 1
ATOM 1232 N N . LEU A 1 146 ? -25.581 8.615 -33.128 1.00 83.12 146 LEU A N 1
ATOM 1233 C CA . LEU A 1 146 ? -26.284 9.878 -32.936 1.00 83.12 146 LEU A CA 1
ATOM 1234 C C . LEU A 1 146 ? -26.424 10.604 -34.279 1.00 83.12 146 LEU A C 1
ATOM 1236 O O . LEU A 1 146 ? -25.545 11.355 -34.700 1.00 83.12 146 LEU A O 1
ATOM 1240 N N . GLU A 1 147 ? -27.559 10.406 -34.938 1.00 80.25 147 GLU A N 1
ATOM 1241 C CA . GLU A 1 147 ? -27.932 11.172 -36.125 1.00 80.25 147 GLU A CA 1
ATOM 1242 C C . GLU A 1 147 ? -28.505 12.536 -35.710 1.00 80.25 147 GLU A C 1
ATOM 1244 O O . GLU A 1 147 ? -29.660 12.657 -35.294 1.00 80.25 147 GLU A O 1
ATOM 1249 N N . VAL A 1 148 ? -27.695 13.592 -35.804 1.00 79.75 148 VAL A N 1
ATOM 1250 C CA . VAL A 1 148 ? -28.152 14.965 -35.541 1.00 79.75 148 VAL A CA 1
ATOM 1251 C C . VAL A 1 148 ? -28.891 15.491 -36.773 1.00 79.75 148 VAL A C 1
ATOM 1253 O O . VAL A 1 148 ? -28.315 15.595 -37.857 1.00 79.75 148 VAL A O 1
ATOM 1256 N N . LYS A 1 149 ? -30.171 15.858 -36.619 1.00 79.38 149 LYS A N 1
ATOM 1257 C CA . LYS A 1 149 ? -30.932 16.535 -37.680 1.00 79.38 149 LYS A CA 1
ATOM 1258 C C . LYS A 1 149 ? -30.237 17.840 -38.058 1.00 79.38 149 LYS A C 1
ATOM 1260 O O . LYS A 1 149 ? -29.823 18.602 -37.191 1.00 79.38 149 LYS A O 1
ATOM 1265 N N . GLN A 1 150 ? -30.166 18.146 -39.352 1.00 70.44 150 GLN A N 1
ATOM 1266 C CA . GLN A 1 150 ? -29.409 19.305 -39.838 1.00 70.44 150 GLN A CA 1
ATOM 1267 C C . GLN A 1 150 ? -29.934 20.658 -39.320 1.00 70.44 150 GLN A C 1
ATOM 1269 O O . GLN A 1 150 ? -29.164 21.610 -39.241 1.00 70.44 150 GLN A O 1
ATOM 1274 N N . SER A 1 151 ? -31.206 20.736 -38.908 1.00 73.88 151 SER A N 1
ATOM 1275 C CA . SER A 1 151 ? -31.767 21.897 -38.200 1.00 73.88 151 SER A CA 1
ATOM 1276 C C . SER A 1 151 ? -31.092 22.146 -36.849 1.00 73.88 151 SER A C 1
ATOM 1278 O O . SER A 1 151 ? -30.813 23.291 -36.496 1.00 73.88 151 SER A O 1
ATOM 1280 N N . ASP A 1 152 ? -30.780 21.067 -36.136 1.00 70.69 152 ASP A N 1
ATOM 1281 C CA . ASP A 1 152 ? -30.323 21.068 -34.745 1.00 70.69 152 ASP A CA 1
ATOM 1282 C C . ASP A 1 152 ? -28.785 21.043 -34.665 1.00 70.69 152 ASP A C 1
ATOM 1284 O O . ASP A 1 152 ? -28.206 21.312 -33.617 1.00 70.69 152 ASP A O 1
ATOM 1288 N N . ALA A 1 153 ? -28.115 20.781 -35.795 1.00 69.62 153 ALA A N 1
ATOM 1289 C CA . ALA A 1 153 ? -26.665 20.890 -35.972 1.00 69.62 153 ALA A CA 1
ATOM 1290 C C . ALA A 1 153 ? -26.180 22.339 -36.180 1.00 69.62 153 ALA A C 1
ATOM 1292 O O . ALA A 1 153 ? -24.980 22.592 -36.305 1.00 69.62 153 ALA A O 1
ATOM 1293 N N . THR A 1 154 ? -27.102 23.300 -36.270 1.00 74.38 154 THR A N 1
ATOM 1294 C CA . THR A 1 154 ? -26.760 24.704 -36.496 1.00 74.38 154 THR A CA 1
ATOM 1295 C C . THR A 1 154 ? -26.305 25.359 -35.193 1.00 74.38 154 THR A C 1
ATOM 1297 O O . THR A 1 154 ? -26.947 25.207 -34.157 1.00 74.38 154 THR A O 1
ATOM 1300 N N . PHE A 1 155 ? -25.231 26.150 -35.244 1.00 72.75 155 PHE A N 1
ATOM 1301 C CA . PHE A 1 155 ? -24.781 26.926 -34.089 1.00 72.75 155 PHE A CA 1
ATOM 1302 C C . PHE A 1 155 ? -25.873 27.897 -33.623 1.00 72.75 155 PHE A C 1
ATOM 1304 O O . PHE A 1 155 ? -26.300 28.783 -34.370 1.00 72.75 155 PHE A O 1
ATOM 1311 N N . VAL A 1 156 ? -26.290 27.766 -32.363 1.00 75.12 156 VAL A N 1
ATOM 1312 C CA . VAL A 1 156 ? -27.103 28.787 -31.700 1.00 75.12 156 VAL A CA 1
ATOM 1313 C C . VAL A 1 156 ? -26.205 30.001 -31.474 1.00 75.12 156 VAL A C 1
ATOM 1315 O O . VAL A 1 156 ? -25.153 29.894 -30.845 1.00 75.12 156 VAL A O 1
ATOM 1318 N N . LYS A 1 157 ? -26.591 31.162 -32.014 1.00 68.12 157 LYS A N 1
ATOM 1319 C CA . LYS A 1 157 ? -25.870 32.416 -31.757 1.00 68.12 157 LYS A CA 1
ATOM 1320 C C . LYS A 1 157 ? -25.882 32.713 -30.264 1.00 68.12 157 LYS A C 1
ATOM 1322 O O . LYS A 1 157 ? -26.937 32.640 -29.634 1.00 68.12 157 LYS A O 1
ATOM 1327 N N . SER A 1 158 ? -24.725 33.081 -29.722 1.00 62.97 158 SER A N 1
ATOM 1328 C CA . SER A 1 158 ? -24.638 33.501 -28.329 1.00 62.97 158 SER A CA 1
ATOM 1329 C C . SER A 1 158 ? -25.458 34.778 -28.122 1.00 62.97 158 SER A C 1
ATOM 1331 O O . SER A 1 158 ? -25.621 35.593 -29.034 1.00 62.97 158 SER A O 1
ATOM 1333 N N . GLU A 1 159 ? -25.966 34.993 -26.911 1.00 63.62 159 GLU A N 1
ATOM 1334 C CA . GLU A 1 159 ? -26.733 36.200 -26.573 1.00 63.62 159 GLU A CA 1
ATOM 1335 C C . GLU A 1 159 ? -25.925 37.497 -26.813 1.00 63.62 159 GLU A C 1
ATOM 1337 O O . GLU A 1 159 ? -26.485 38.567 -27.065 1.00 63.62 159 GLU A O 1
ATOM 1342 N N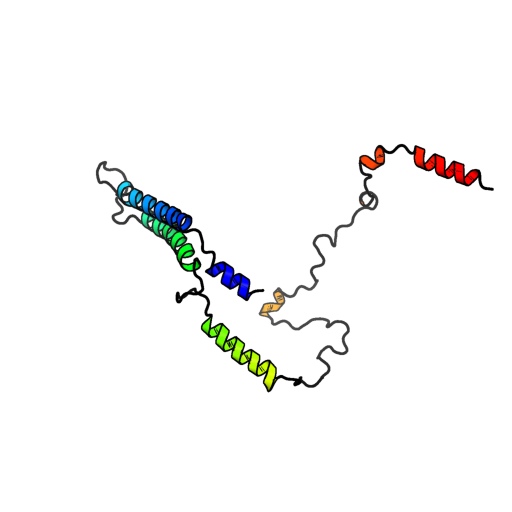 . HIS A 1 160 ? -24.594 37.384 -26.812 1.00 60.19 160 HIS A N 1
ATOM 1343 C CA . HIS A 1 160 ? -23.654 38.450 -27.142 1.00 60.19 160 HIS A CA 1
ATOM 1344 C C . HIS A 1 160 ? -23.680 38.834 -28.639 1.00 60.19 160 HIS A C 1
ATOM 1346 O O . HIS A 1 160 ? -23.591 40.018 -28.974 1.00 60.19 160 HIS A O 1
ATOM 1352 N N . ASP A 1 161 ? -23.899 37.871 -29.540 1.00 58.78 161 ASP A N 1
ATOM 1353 C CA . ASP A 1 161 ? -23.973 38.091 -30.997 1.00 58.78 161 ASP A CA 1
ATOM 1354 C C . ASP A 1 161 ? -25.319 38.675 -31.457 1.00 58.78 161 ASP A C 1
ATOM 1356 O O . ASP A 1 161 ? -25.436 39.209 -32.562 1.00 58.78 161 ASP A O 1
ATOM 1360 N N . LEU A 1 162 ? -26.359 38.577 -30.622 1.00 59.44 162 LEU A N 1
ATOM 1361 C CA . LEU A 1 162 ? -27.682 39.155 -30.889 1.00 59.44 162 LEU A CA 1
ATOM 1362 C C . LEU A 1 162 ? -27.748 40.651 -30.549 1.00 59.44 162 LEU A C 1
ATOM 1364 O O . LEU A 1 162 ? -28.548 41.379 -31.138 1.00 59.44 162 LEU A O 1
ATOM 1368 N N . LYS A 1 163 ? -26.907 41.122 -29.618 1.00 58.03 163 LYS A N 1
ATOM 1369 C CA . LYS A 1 163 ? -26.893 42.521 -29.156 1.00 58.03 163 LYS A CA 1
ATOM 1370 C C . LYS A 1 163 ? -25.979 43.431 -29.972 1.00 58.03 163 LYS A C 1
ATOM 1372 O O . LYS A 1 163 ? -26.066 44.647 -29.818 1.00 58.03 163 LYS A O 1
ATOM 1377 N N . THR A 1 164 ? -25.129 42.894 -30.848 1.00 53.16 164 THR A N 1
ATOM 1378 C CA . THR A 1 164 ? -24.291 43.714 -31.731 1.00 53.16 164 THR A CA 1
ATOM 1379 C C . THR A 1 164 ? -25.150 44.264 -32.877 1.00 53.16 164 THR A C 1
ATOM 1381 O O . THR A 1 164 ? -25.612 43.501 -33.730 1.00 53.16 164 THR A O 1
ATOM 1384 N N . PRO A 1 165 ? -25.403 45.583 -32.955 1.00 53.56 165 PRO A N 1
ATOM 1385 C CA . PRO A 1 165 ? -26.212 46.114 -34.033 1.00 53.56 165 PRO A CA 1
ATOM 1386 C C . PRO A 1 165 ? -25.446 45.980 -35.358 1.00 53.56 165 PRO A C 1
ATOM 1388 O O . PRO A 1 165 ? -24.279 46.358 -35.456 1.00 53.56 165 PRO A O 1
ATOM 1391 N N . GLN A 1 166 ? -26.131 45.506 -36.407 1.00 55.38 166 GLN A N 1
ATOM 1392 C CA . GLN A 1 166 ? -25.674 45.319 -37.806 1.00 55.38 166 GLN A CA 1
ATOM 1393 C C . GLN A 1 166 ? -25.116 46.594 -38.497 1.00 55.38 166 GLN A C 1
ATOM 1395 O O . GLN A 1 166 ? -24.927 46.643 -39.716 1.00 55.38 166 GLN A O 1
ATOM 1400 N N . VAL A 1 167 ? -24.870 47.660 -37.735 1.00 55.34 167 VAL A N 1
ATOM 1401 C CA . VAL A 1 167 ? -24.304 48.941 -38.166 1.00 55.34 167 VAL A CA 1
ATOM 1402 C C . VAL A 1 167 ? -22.906 48.740 -38.751 1.00 55.34 167 VAL A C 1
ATOM 1404 O O . VAL A 1 167 ? -22.559 49.403 -39.730 1.00 55.34 167 VAL A O 1
ATOM 1407 N N . HIS A 1 168 ? -22.134 47.769 -38.247 1.00 51.97 168 HIS A N 1
ATOM 1408 C CA . HIS A 1 168 ? -20.759 47.585 -38.705 1.00 51.97 168 HIS A CA 1
ATOM 1409 C C . HIS A 1 168 ? -20.668 47.076 -40.157 1.00 51.97 168 HIS A C 1
ATOM 1411 O O . HIS A 1 168 ? -19.831 47.563 -40.917 1.00 51.97 168 HIS A O 1
ATOM 1417 N N . LEU A 1 169 ? -21.578 46.194 -40.595 1.00 54.44 169 LEU A N 1
ATOM 1418 C CA . LEU A 1 169 ? -21.576 45.622 -41.953 1.00 54.44 169 LEU A CA 1
ATOM 1419 C C . LEU A 1 169 ? -22.135 46.571 -43.032 1.00 54.44 169 LEU A C 1
ATOM 1421 O O . LEU A 1 169 ? -21.771 46.454 -44.206 1.00 54.44 169 LEU A O 1
ATOM 1425 N N . ARG A 1 170 ? -22.978 47.554 -42.670 1.00 56.94 170 ARG A N 1
ATOM 1426 C CA . ARG A 1 170 ? -23.442 48.587 -43.624 1.00 56.94 170 ARG A CA 1
ATOM 1427 C C . ARG A 1 170 ? -22.325 49.539 -44.045 1.00 56.94 170 ARG A C 1
ATOM 1429 O O . ARG A 1 170 ? -22.323 49.989 -45.192 1.00 56.94 170 ARG A O 1
ATOM 1436 N N . ASN A 1 171 ? -21.385 49.831 -43.148 1.00 55.47 171 ASN A N 1
ATOM 1437 C CA . ASN A 1 171 ? -20.297 50.766 -43.429 1.00 55.47 171 ASN A CA 1
ATOM 1438 C C . ASN A 1 171 ? -19.286 50.181 -44.426 1.00 55.47 171 ASN A C 1
ATOM 1440 O O . ASN A 1 171 ? -18.895 50.882 -45.354 1.00 55.47 171 ASN A O 1
ATOM 1444 N N . TRP A 1 172 ? -18.987 48.881 -44.333 1.00 54.00 172 TRP A N 1
ATOM 1445 C CA . TRP A 1 172 ? -18.087 48.187 -45.266 1.00 54.00 172 TRP A CA 1
ATOM 1446 C C . TRP A 1 172 ? -18.643 48.069 -46.696 1.00 54.00 172 TRP A C 1
ATOM 1448 O O . TRP A 1 172 ? -17.914 48.237 -47.671 1.00 54.00 172 TRP A O 1
ATOM 1458 N N . LYS A 1 173 ? -19.958 47.863 -46.862 1.00 56.75 173 LYS A N 1
ATOM 1459 C CA . LYS A 1 173 ? -20.582 47.866 -48.203 1.00 56.75 173 LYS A CA 1
ATOM 1460 C C . LYS A 1 173 ? -20.643 49.262 -48.835 1.00 56.75 173 LYS A C 1
ATOM 1462 O O . LYS A 1 173 ? -20.672 49.375 -50.059 1.00 56.75 173 LYS A O 1
ATOM 1467 N N . ARG A 1 174 ? -20.665 50.328 -48.025 1.00 58.06 174 ARG A N 1
ATOM 1468 C CA . ARG A 1 174 ? -20.607 51.719 -48.509 1.00 58.06 174 ARG A CA 1
ATOM 1469 C C . ARG A 1 174 ? -19.198 52.140 -48.922 1.00 58.06 174 ARG A C 1
ATOM 1471 O O . ARG A 1 174 ? -19.084 52.884 -49.890 1.00 58.06 174 ARG A O 1
ATOM 1478 N N . THR A 1 175 ? -18.154 51.672 -48.240 1.00 60.00 175 THR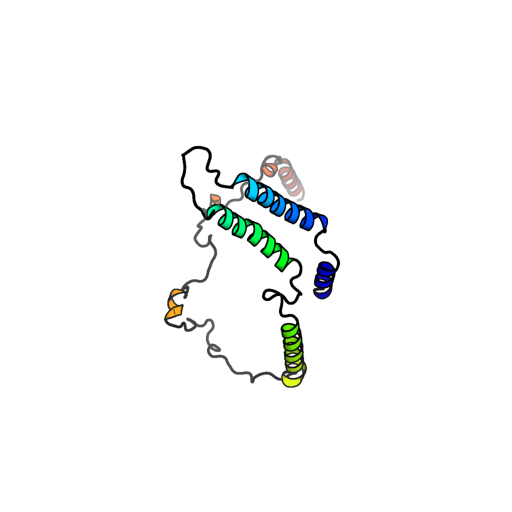 A N 1
ATOM 1479 C CA . THR A 1 175 ? -16.761 51.953 -48.623 1.00 60.00 175 THR A CA 1
ATOM 1480 C C . THR A 1 175 ? -16.355 51.216 -49.898 1.00 60.00 175 THR A C 1
ATOM 1482 O O . THR A 1 175 ? -15.737 51.828 -50.762 1.00 60.00 175 THR A O 1
ATOM 1485 N N . LEU A 1 176 ? -16.801 49.971 -50.099 1.00 56.97 176 LEU A N 1
ATOM 1486 C CA . LEU A 1 176 ? -16.511 49.210 -51.328 1.00 56.97 176 LEU A CA 1
ATOM 1487 C C . LEU A 1 176 ? -17.226 49.742 -52.584 1.00 56.97 176 LEU A C 1
ATOM 1489 O O . LEU A 1 176 ? -16.734 49.555 -53.687 1.00 56.97 176 LEU A O 1
ATOM 1493 N N . ARG A 1 177 ? -18.361 50.441 -52.440 1.00 56.12 177 ARG A N 1
ATOM 1494 C CA . ARG A 1 177 ? -19.065 51.091 -53.567 1.00 56.12 177 ARG A CA 1
ATOM 1495 C C . ARG A 1 177 ? -18.517 52.470 -53.950 1.00 56.12 177 ARG A C 1
ATOM 1497 O O . ARG A 1 177 ? -18.947 53.008 -54.960 1.00 56.12 177 ARG A O 1
ATOM 1504 N N . LYS A 1 178 ? -17.637 53.066 -53.139 1.00 57.75 178 LYS A N 1
ATOM 1505 C CA . LYS A 1 178 ? -17.035 54.386 -53.411 1.00 57.75 178 LYS A CA 1
ATOM 1506 C C . LYS A 1 178 ? -15.611 54.305 -53.977 1.00 57.75 178 LYS A C 1
ATOM 1508 O O . LYS A 1 178 ? -15.008 55.345 -54.208 1.00 57.75 178 LYS A O 1
ATOM 1513 N N . GLY A 1 179 ? -15.089 53.098 -54.184 1.00 57.06 179 GLY A N 1
ATOM 1514 C CA . GLY A 1 179 ? -13.821 52.849 -54.866 1.00 57.06 179 GLY A CA 1
ATOM 1515 C C . GLY A 1 179 ? -14.059 52.166 -56.208 1.00 57.06 179 GLY A C 1
ATOM 1516 O O . GLY A 1 179 ? -13.849 50.962 -56.327 1.00 57.06 179 GLY A O 1
ATOM 1517 N N . THR A 1 180 ? -14.571 52.905 -57.190 1.00 46.50 180 THR A N 1
ATOM 1518 C CA . THR A 1 180 ? -14.488 52.589 -58.626 1.00 46.50 180 THR A CA 1
ATOM 1519 C C . THR A 1 180 ? -14.629 53.879 -59.411 1.00 46.50 180 THR A C 1
ATOM 1521 O O . THR A 1 180 ? -15.482 54.703 -59.004 1.00 46.50 180 THR A O 1
#

pLDDT: mean 83.16, std 14.08, range [46.5, 97.75]

Solvent-accessible surface area (backbone atoms only — not comparable to full-atom values): 11771 Å² total; per-residue (Å²): 113,69,71,56,54,54,51,47,54,71,71,58,59,81,60,65,68,58,60,49,52,54,51,49,51,54,50,52,52,51,57,50,44,65,65,71,68,54,88,69,88,84,72,94,72,78,85,84,58,94,64,61,62,67,62,50,52,51,42,51,51,59,54,44,53,51,47,54,54,58,59,62,72,54,48,77,56,87,56,96,87,32,56,65,56,68,60,51,50,54,51,51,53,53,51,52,48,44,51,67,58,76,42,51,93,59,72,80,83,93,68,83,57,98,55,68,93,47,95,65,72,91,69,83,91,67,55,81,90,48,49,84,73,62,66,95,61,78,92,73,62,97,60,70,84,65,80,71,53,75,81,75,68,53,85,77,77,52,79,71,68,74,69,58,70,74,63,68,65,56,53,57,60,54,55,63,70,71,68,123

Organism: NCBI:txid39272

Radius of gyration: 36.02 Å; Cα contacts (8 Å, |Δi|>4): 34; chains: 1; bounding box: 61×76×96 Å

InterPro domains:
  IPR000615 Bestrophin [PTHR10736] (5-167)
  IPR021134 Bestrophin-like [PF01062] (4-102)

Mean predicted aligned error: 14.06 Å

Sequence (180 aa):
MYTQEMLNYDWVNVPLVYTQVVTLAVYMYFLSALIGKQLTLVGGKEVDFYFPIFTFLEFFFYFGWLKVAECLINPYGEDDDDFEVNWLIDRDFEIAYVIVDEMHQEHPNLLKDQYWDEVFPIELPYTEATAKYKHNEGFFGSTRNLEVKQSDATFVKSEHDLKTPQVHLRNWKRTLRKGT

Foldseek 3Di:
DVVVVVVVPVVDADPPVVLVVLVVVLVVVLVCCVVVVDDDPPDPDDDDDVDPVVSVVVVCVSVVVNVVCVCPRDLCDDDPNHDPVVVVVVVVVVVVCCCVPVVVVDDDDDDQDPCNVPPDDCDDDDDPVCPVVDDPDDCPDPCPPPDDDPVRVDDDDDPVNVPDPPVVVVVVVVVVVVPD

Nearest PDB structures (foldseek):
  4rdq-assembly1_A  TM=9.300E-01  e=7.589E-12  Gallus gallus
  9ctq-assembly1_D  TM=8.794E-01  e=4.224E-12  Homo sapiens
  5t5n-assembly1_A  TM=9.290E-01  e=3.392E-11  Gallus gallus
  8d1e-assembly1_D  TM=8.887E-01  e=3.311E-10  Homo sapiens
  8d1g-assembly1_A  TM=9.529E-01  e=6.048E-08  Homo sapiens

Secondary structure (DSSP, 8-state):
-HHHHHHHHHHSPPPHHHHHHHHHHHHHHHHHHHHHT----TTS-S---SS-HHHHHHHHHHHHHHHHHHHTT-TTSSSTTS--HHHHHHHHHHHHHHHHTTTSS--------TTTT-SS-S-----TTTGGG--SS----TTTT----TTTTSPPPPHHHHSS-THHHHHHHHHHTS--